Protein AF-A0A537K6Q1-F1 (afdb_monomer_lite)

Structure (mmCIF, N/CA/C/O backbone):
data_AF-A0A537K6Q1-F1
#
_entry.id   AF-A0A537K6Q1-F1
#
loop_
_atom_site.group_PDB
_atom_site.id
_atom_site.type_symbol
_atom_site.label_atom_id
_atom_site.label_alt_id
_atom_site.label_comp_id
_atom_site.label_asym_id
_atom_site.label_entity_id
_atom_site.label_seq_id
_atom_site.pdbx_PDB_ins_code
_atom_site.Cartn_x
_atom_site.Cartn_y
_atom_site.Cartn_z
_atom_site.occupancy
_atom_site.B_iso_or_equiv
_atom_site.auth_seq_id
_atom_site.auth_comp_id
_atom_site.auth_asym_id
_atom_site.auth_atom_id
_atom_site.pdbx_PDB_model_num
ATOM 1 N N . MET A 1 1 ? -48.036 5.437 -33.387 1.00 39.09 1 MET A N 1
ATOM 2 C CA . MET A 1 1 ? -47.095 5.384 -32.250 1.00 39.09 1 MET A CA 1
ATOM 3 C C . MET A 1 1 ? -46.322 4.087 -32.378 1.00 39.09 1 MET A C 1
ATOM 5 O O . MET A 1 1 ? -46.941 3.037 -32.291 1.00 39.09 1 MET A O 1
ATOM 9 N N . ILE A 1 2 ? -45.033 4.144 -32.708 1.00 39.81 2 ILE A N 1
ATOM 10 C CA . ILE A 1 2 ? -44.195 2.944 -32.830 1.00 39.81 2 ILE A CA 1
ATOM 11 C C . ILE A 1 2 ? -43.480 2.783 -31.493 1.00 39.81 2 ILE A C 1
ATOM 13 O O . ILE A 1 2 ? -42.696 3.646 -31.106 1.00 39.81 2 ILE A O 1
ATOM 17 N N . ALA A 1 3 ? -43.814 1.716 -30.773 1.00 46.59 3 ALA A N 1
ATOM 18 C CA . ALA A 1 3 ? -43.095 1.299 -29.582 1.00 46.59 3 ALA A CA 1
ATOM 19 C C . ALA A 1 3 ? -41.719 0.778 -30.016 1.00 46.59 3 ALA A C 1
ATOM 21 O O . ALA A 1 3 ? -41.622 -0.245 -30.690 1.00 46.59 3 ALA A O 1
ATOM 22 N N . THR A 1 4 ? -40.656 1.496 -29.667 1.00 44.03 4 THR A N 1
ATOM 23 C CA . THR A 1 4 ? -39.284 1.007 -29.797 1.00 44.03 4 THR A CA 1
ATOM 24 C C . THR A 1 4 ? -39.052 -0.030 -28.704 1.00 44.03 4 THR A C 1
ATOM 26 O O . THR A 1 4 ? -38.757 0.314 -27.561 1.00 44.03 4 THR A O 1
ATOM 29 N N . SER A 1 5 ? -39.258 -1.304 -29.035 1.00 50.84 5 SER A N 1
ATOM 30 C CA . SER A 1 5 ? -38.824 -2.418 -28.198 1.00 50.84 5 SER A CA 1
ATOM 31 C C . SER A 1 5 ? -37.297 -2.443 -28.159 1.00 50.84 5 SER A C 1
ATOM 33 O O . SER A 1 5 ? -36.653 -2.514 -29.205 1.00 50.84 5 SER A O 1
ATOM 35 N N . ASP A 1 6 ? -36.747 -2.402 -26.952 1.00 55.06 6 ASP A N 1
ATOM 36 C CA . ASP A 1 6 ? -35.322 -2.410 -26.602 1.00 55.06 6 ASP A CA 1
ATOM 37 C C . ASP A 1 6 ? -34.687 -3.801 -26.875 1.00 55.06 6 ASP A C 1
ATOM 39 O O . ASP A 1 6 ? -34.235 -4.511 -25.978 1.00 55.06 6 ASP A O 1
ATOM 43 N N . ALA A 1 7 ? -34.756 -4.264 -28.127 1.00 53.59 7 ALA A N 1
ATOM 44 C CA . ALA A 1 7 ? -34.622 -5.673 -28.517 1.00 53.59 7 ALA A CA 1
ATOM 45 C C . ALA A 1 7 ? -33.184 -6.147 -28.814 1.00 53.59 7 ALA A C 1
ATOM 47 O O . ALA A 1 7 ? -32.997 -7.093 -29.575 1.00 53.59 7 ALA A O 1
ATOM 48 N N . THR A 1 8 ? -32.153 -5.524 -28.236 1.00 58.12 8 THR A N 1
ATOM 49 C CA . THR A 1 8 ? -30.751 -5.934 -28.476 1.00 58.12 8 THR A CA 1
ATOM 50 C C . THR A 1 8 ? -29.921 -6.098 -27.204 1.00 58.12 8 THR A C 1
ATOM 52 O O . THR A 1 8 ? -28.703 -5.926 -27.238 1.00 58.12 8 THR A O 1
ATOM 55 N N . LYS A 1 9 ? -30.533 -6.446 -26.066 1.00 65.31 9 LYS A N 1
ATOM 56 C CA . LYS A 1 9 ? -29.753 -6.974 -24.937 1.00 65.31 9 LYS A CA 1
ATOM 57 C C . LYS A 1 9 ? -29.409 -8.433 -25.223 1.00 65.31 9 LYS A C 1
ATOM 59 O O . LYS A 1 9 ? -30.285 -9.288 -25.186 1.00 65.31 9 LYS A O 1
ATOM 64 N N . TYR A 1 10 ? -28.137 -8.690 -25.531 1.00 78.56 10 TYR A N 1
ATOM 65 C CA . TYR A 1 10 ? -27.569 -10.035 -25.481 1.00 78.56 10 TYR A CA 1
ATOM 66 C C . TYR A 1 10 ? -27.775 -10.584 -24.067 1.00 78.56 10 TYR A C 1
ATOM 68 O O . TYR A 1 10 ? -27.311 -9.978 -23.097 1.00 78.56 10 TYR A O 1
ATOM 76 N N . ASP A 1 11 ? -28.523 -11.678 -23.963 1.00 82.88 11 ASP A N 1
ATOM 77 C CA . ASP A 1 11 ? -28.662 -12.426 -22.723 1.00 82.88 11 ASP A CA 1
ATOM 78 C C . ASP A 1 11 ? -27.510 -13.422 -22.661 1.00 82.88 11 ASP A C 1
ATOM 80 O O . ASP A 1 11 ? -27.421 -14.335 -23.480 1.00 82.88 11 ASP A O 1
ATOM 84 N N . ASP A 1 12 ? -26.571 -13.158 -21.761 1.00 85.62 12 ASP A N 1
ATOM 85 C CA . ASP A 1 12 ? -25.385 -13.977 -21.571 1.00 85.62 12 ASP A CA 1
ATOM 86 C C . ASP A 1 12 ? -25.773 -15.230 -20.767 1.00 85.62 12 ASP A C 1
ATOM 88 O O . ASP A 1 12 ? -26.051 -15.102 -19.568 1.00 8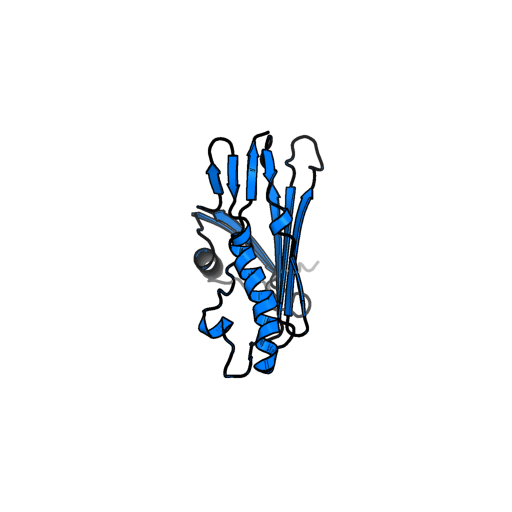5.62 12 ASP A O 1
ATOM 92 N N . PRO A 1 13 ? -25.820 -16.426 -21.392 1.00 89.19 13 PRO A N 1
ATOM 93 C CA . PRO A 1 13 ? -26.298 -17.639 -20.730 1.00 89.19 13 PRO A CA 1
ATOM 94 C C . PRO A 1 13 ? -25.410 -18.046 -19.546 1.00 89.19 13 PRO A C 1
ATOM 96 O O . PRO A 1 13 ? -25.901 -18.675 -18.609 1.00 89.19 13 PRO A O 1
ATOM 99 N N . ASP A 1 14 ? -24.144 -17.618 -19.548 1.00 91.81 14 ASP A N 1
ATOM 100 C CA . ASP A 1 14 ? -23.137 -17.978 -18.549 1.00 91.81 14 ASP A CA 1
ATOM 101 C C . ASP A 1 14 ? -22.844 -16.816 -17.584 1.00 91.81 14 ASP A C 1
ATOM 103 O O . ASP A 1 14 ? -21.882 -16.842 -16.812 1.00 91.81 14 ASP A O 1
ATOM 107 N N . LYS A 1 15 ? -23.689 -15.777 -17.575 1.00 88.50 15 LYS A N 1
ATOM 108 C CA . LYS A 1 15 ? -23.486 -14.552 -16.787 1.00 88.50 15 LYS A CA 1
ATOM 109 C C . LYS A 1 15 ? -23.206 -14.817 -15.308 1.00 88.50 15 LYS A C 1
ATOM 111 O O . LYS A 1 15 ? -22.293 -14.219 -14.736 1.00 88.50 15 LYS A O 1
ATOM 116 N N . GLU A 1 16 ? -23.993 -15.686 -14.678 1.00 89.94 16 GLU A N 1
ATOM 117 C CA . GLU A 1 16 ? -23.826 -16.041 -13.261 1.00 89.94 16 GLU A CA 1
ATOM 118 C C . GLU A 1 16 ? -22.505 -16.784 -13.019 1.00 89.94 16 GLU A C 1
ATOM 120 O O . GLU A 1 16 ? -21.812 -16.529 -12.030 1.00 89.94 16 GLU A O 1
ATOM 125 N N . GLU A 1 17 ? -22.099 -17.647 -13.955 1.00 92.50 17 GLU A N 1
ATOM 126 C CA . GLU A 1 17 ? -20.808 -18.334 -13.901 1.00 92.50 17 GLU A CA 1
ATOM 127 C C . GLU A 1 17 ? -19.651 -17.342 -14.051 1.00 92.50 17 GLU A C 1
ATOM 129 O O . GLU A 1 17 ? -18.701 -17.383 -13.270 1.00 92.50 17 GLU A O 1
ATOM 134 N N . HIS A 1 18 ? -19.747 -16.384 -14.973 1.00 89.56 18 HIS A N 1
ATOM 135 C CA . HIS A 1 18 ? -18.751 -15.327 -15.140 1.00 89.56 18 HIS A CA 1
ATOM 136 C C . HIS A 1 18 ? -18.652 -14.398 -13.925 1.00 89.56 18 HIS A C 1
ATOM 138 O O . HIS A 1 18 ? -17.546 -13.995 -13.550 1.00 89.56 18 HIS A O 1
ATOM 144 N N . ILE A 1 19 ? -19.777 -14.063 -13.284 1.00 88.31 19 ILE A N 1
ATOM 145 C CA . ILE A 1 19 ? -19.795 -13.283 -12.037 1.00 88.31 19 ILE A CA 1
ATOM 146 C C . ILE A 1 19 ? -19.094 -14.062 -10.923 1.00 88.31 19 ILE A C 1
ATOM 148 O O . ILE A 1 19 ? -18.235 -13.505 -10.232 1.00 88.31 19 ILE A O 1
ATOM 152 N N . LYS A 1 20 ? -19.408 -15.352 -10.780 1.00 90.31 20 LYS A N 1
ATOM 153 C CA . LYS A 1 20 ? -18.779 -16.223 -9.786 1.00 90.31 20 LYS A CA 1
ATOM 154 C C . LYS A 1 20 ? -17.280 -16.392 -10.043 1.00 90.31 20 LYS A C 1
ATOM 156 O O . LYS A 1 20 ? -16.486 -16.151 -9.141 1.00 90.31 20 LYS A O 1
ATOM 161 N N . ALA A 1 21 ? -16.882 -16.715 -11.271 1.00 92.00 21 ALA A N 1
ATOM 162 C CA . ALA A 1 21 ? -15.480 -16.884 -11.646 1.00 92.00 21 ALA A CA 1
ATOM 163 C C . ALA A 1 21 ? -14.670 -15.604 -11.398 1.00 92.00 21 ALA A C 1
ATOM 165 O O . ALA A 1 21 ? -13.552 -15.661 -10.890 1.00 92.00 21 ALA A O 1
ATOM 166 N N . ARG A 1 22 ? -15.249 -14.433 -11.697 1.00 90.31 22 ARG A N 1
ATOM 167 C CA . ARG A 1 22 ? -14.628 -13.143 -11.384 1.00 90.31 22 ARG A CA 1
ATOM 168 C C . ARG A 1 22 ? -14.418 -12.986 -9.883 1.00 90.31 22 ARG A C 1
ATOM 170 O O . ARG A 1 22 ? -13.303 -12.680 -9.469 1.00 90.31 22 ARG A O 1
ATOM 177 N N . ARG A 1 23 ? -15.461 -13.218 -9.083 1.00 91.00 23 ARG A N 1
ATOM 178 C CA . ARG A 1 23 ? -15.380 -13.156 -7.618 1.00 91.00 23 ARG A CA 1
ATOM 179 C C . ARG A 1 23 ? -14.264 -14.063 -7.085 1.00 91.00 23 ARG A C 1
ATOM 181 O O . ARG A 1 23 ? -13.448 -13.602 -6.294 1.00 91.00 23 ARG A O 1
ATOM 188 N N . ASP A 1 24 ? -14.190 -15.300 -7.572 1.00 92.31 24 ASP A N 1
ATOM 189 C CA . ASP A 1 24 ? -13.200 -16.289 -7.134 1.00 92.31 24 ASP A CA 1
ATOM 190 C C . ASP A 1 24 ? -11.760 -15.873 -7.496 1.00 92.31 24 ASP A C 1
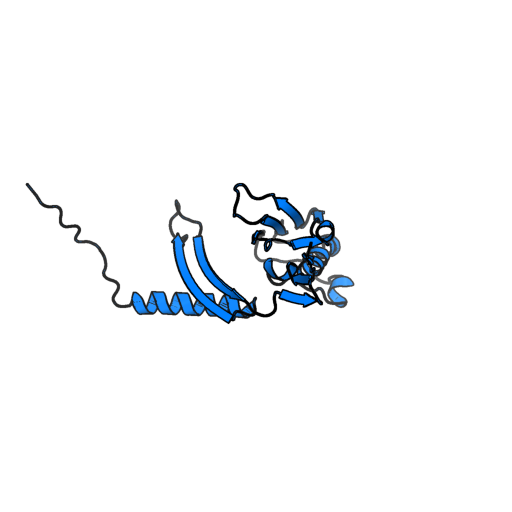ATOM 192 O O . ASP A 1 24 ? -10.843 -16.044 -6.689 1.00 92.31 24 ASP A O 1
ATOM 196 N N . ILE A 1 25 ? -11.545 -15.282 -8.681 1.00 93.81 25 ILE A N 1
ATOM 197 C CA . ILE A 1 25 ? -10.229 -14.776 -9.113 1.00 93.81 25 ILE A CA 1
ATOM 198 C C . ILE A 1 25 ? -9.755 -13.629 -8.213 1.00 93.81 25 ILE A C 1
ATOM 200 O O . ILE A 1 25 ? -8.608 -13.646 -7.762 1.00 93.81 25 ILE A O 1
ATOM 204 N N . PHE A 1 26 ? -10.620 -12.650 -7.933 1.00 92.75 26 PHE A N 1
ATOM 205 C CA . PHE A 1 26 ? -10.262 -11.504 -7.093 1.00 92.75 26 PHE A CA 1
ATOM 206 C C . PHE A 1 26 ? -10.067 -11.905 -5.628 1.00 92.75 26 PHE A C 1
ATOM 208 O O . PHE A 1 26 ? -9.077 -11.510 -5.015 1.00 92.75 26 PHE A O 1
ATOM 215 N N . GLU A 1 27 ? -10.930 -12.770 -5.086 1.00 94.56 27 GLU A N 1
ATOM 216 C CA . GLU A 1 27 ? -10.746 -13.313 -3.738 1.00 94.56 27 GLU A CA 1
ATOM 217 C C . GLU A 1 27 ? -9.418 -14.074 -3.615 1.00 94.56 27 GLU A C 1
ATOM 219 O O . GLU A 1 27 ? -8.708 -13.921 -2.618 1.00 94.56 27 GLU A O 1
ATOM 224 N N . LYS A 1 28 ? -9.058 -14.876 -4.626 1.00 94.81 28 LYS A N 1
ATOM 225 C CA . LYS A 1 28 ? -7.773 -15.580 -4.655 1.00 94.81 28 LYS A CA 1
ATOM 226 C C . LYS A 1 28 ? -6.600 -14.600 -4.692 1.00 94.81 28 LYS A C 1
ATOM 228 O O . LYS A 1 28 ? -5.698 -14.739 -3.873 1.00 94.81 28 LYS A O 1
ATOM 233 N N . SER A 1 29 ? -6.635 -13.611 -5.587 1.00 92.38 29 SER A N 1
ATOM 234 C CA . SER A 1 29 ? -5.587 -12.585 -5.689 1.00 92.38 29 SER A CA 1
ATOM 235 C C . SER A 1 29 ? -5.401 -11.845 -4.364 1.00 92.38 29 SER A C 1
ATOM 237 O O . SER A 1 29 ? -4.278 -11.657 -3.912 1.00 92.38 29 SER A O 1
ATOM 239 N N . LEU A 1 30 ? -6.496 -11.476 -3.697 1.00 91.75 30 LEU A N 1
ATOM 240 C CA . LEU A 1 30 ? -6.438 -10.771 -2.420 1.00 91.75 30 LEU A CA 1
ATOM 241 C C . LEU A 1 30 ? -5.853 -11.645 -1.297 1.00 91.75 30 LEU A C 1
ATOM 243 O O . LEU A 1 30 ? -5.122 -11.142 -0.447 1.00 91.75 30 LEU A O 1
ATOM 247 N N . LYS A 1 31 ? -6.144 -12.953 -1.296 1.00 92.75 31 LYS A N 1
ATOM 248 C CA . LYS A 1 31 ? -5.587 -13.925 -0.335 1.00 92.75 31 LYS A CA 1
ATOM 249 C C . LYS A 1 31 ? -4.094 -14.194 -0.523 1.00 92.75 31 LYS A C 1
ATOM 251 O O . LYS A 1 31 ? -3.458 -14.675 0.413 1.00 92.75 31 LYS A O 1
ATOM 256 N N . GLU A 1 32 ? -3.546 -13.927 -1.706 1.00 91.50 32 GLU A N 1
ATOM 257 C CA . GLU A 1 32 ? -2.102 -14.015 -1.954 1.00 91.50 32 GLU A CA 1
ATOM 258 C C . GLU A 1 32 ? -1.346 -12.849 -1.294 1.00 91.50 32 GLU A C 1
ATOM 260 O O . GLU A 1 32 ? -0.195 -13.026 -0.904 1.00 91.50 32 GLU A O 1
ATOM 265 N N . GLU A 1 33 ? -2.002 -11.701 -1.092 1.00 87.25 33 GLU A N 1
ATOM 266 C CA . GLU A 1 33 ? -1.389 -10.493 -0.516 1.00 87.25 33 GLU A CA 1
ATOM 267 C C . GLU A 1 33 ? -1.757 -10.258 0.960 1.00 87.25 33 GLU A C 1
ATOM 269 O O . GLU A 1 33 ? -0.960 -9.732 1.740 1.00 87.25 33 GLU A O 1
ATOM 274 N N . LEU A 1 34 ? -2.975 -10.622 1.373 1.00 89.62 34 LEU A N 1
ATOM 275 C CA . LEU A 1 34 ? -3.525 -10.312 2.693 1.00 89.62 34 LEU A CA 1
ATOM 276 C C . LEU A 1 34 ? -4.161 -11.543 3.352 1.00 89.62 34 LEU A C 1
ATOM 278 O O . LEU A 1 34 ? -4.716 -12.423 2.701 1.00 89.62 34 LEU A O 1
ATOM 282 N N . ASP A 1 35 ? -4.153 -11.575 4.688 1.00 91.94 35 ASP A N 1
ATOM 283 C CA . ASP A 1 35 ? -4.825 -12.620 5.476 1.00 91.94 35 ASP A CA 1
ATOM 284 C C . ASP A 1 35 ? -6.343 -12.360 5.515 1.00 91.94 35 ASP A C 1
ATOM 286 O O . ASP A 1 35 ? -6.888 -11.854 6.502 1.00 91.94 35 ASP A O 1
ATOM 290 N N . VAL A 1 36 ? -7.021 -12.617 4.394 1.00 93.94 36 VAL A N 1
ATOM 291 C CA . VAL A 1 36 ? -8.465 -12.401 4.227 1.00 93.94 36 VAL A CA 1
ATOM 292 C C . VAL A 1 36 ? -9.247 -13.403 5.076 1.00 93.94 36 VAL A C 1
ATOM 294 O O . VAL A 1 36 ? -9.123 -14.616 4.917 1.00 93.94 36 VAL A O 1
ATOM 297 N N . ASP A 1 37 ? -10.100 -12.891 5.962 1.00 94.88 37 ASP A N 1
ATOM 298 C CA . ASP A 1 37 ? -11.047 -13.702 6.726 1.00 94.88 37 ASP A CA 1
ATOM 299 C C . ASP A 1 37 ? -12.268 -14.061 5.880 1.00 94.88 37 ASP A C 1
ATOM 301 O O . ASP A 1 37 ? -12.597 -15.234 5.707 1.00 94.88 37 ASP A O 1
ATOM 305 N N . LYS A 1 38 ? -12.922 -13.036 5.329 1.00 95.50 38 LYS A N 1
ATOM 306 C CA . LYS A 1 38 ? -14.134 -13.178 4.532 1.00 95.50 38 LYS A CA 1
ATOM 307 C C . LYS A 1 38 ? -14.115 -12.181 3.387 1.00 95.50 38 LYS A C 1
ATOM 309 O O . LYS A 1 38 ? -14.006 -10.978 3.613 1.00 95.50 38 LYS A O 1
ATOM 314 N N . TYR A 1 39 ? -14.294 -12.681 2.174 1.00 95.25 39 TYR A N 1
ATOM 315 C CA . TYR A 1 39 ? -14.596 -11.859 1.013 1.00 95.25 39 TYR A CA 1
ATOM 316 C C . TYR A 1 39 ? -16.115 -11.696 0.921 1.00 95.25 39 TYR A C 1
ATOM 318 O O . TYR A 1 39 ? -16.845 -12.685 0.841 1.00 95.25 39 TYR A O 1
ATOM 326 N N . GLU A 1 40 ? -16.620 -10.470 1.037 1.00 94.81 40 GLU A N 1
ATOM 327 C CA . GLU A 1 40 ? -18.056 -10.200 1.153 1.00 94.81 40 GLU A CA 1
ATOM 328 C C . GLU A 1 40 ? -18.666 -9.817 -0.188 1.00 94.81 40 GLU A C 1
ATOM 330 O O . GLU A 1 40 ? -19.632 -10.452 -0.613 1.00 94.81 40 GLU A O 1
ATOM 335 N N . ASP A 1 41 ? -18.090 -8.828 -0.866 1.00 93.38 41 ASP A N 1
ATOM 336 C CA . ASP A 1 41 ? -18.713 -8.201 -2.028 1.00 93.38 41 ASP A CA 1
ATOM 337 C C . ASP A 1 41 ? -17.692 -7.759 -3.079 1.00 93.38 41 ASP A C 1
ATOM 339 O O . ASP A 1 41 ? -16.553 -7.427 -2.742 1.00 93.38 41 ASP A O 1
ATOM 343 N N . PHE A 1 42 ? -18.142 -7.732 -4.332 1.00 93.81 42 PHE A N 1
ATOM 344 C CA . PHE A 1 42 ? -17.401 -7.250 -5.492 1.00 93.81 42 PHE A CA 1
ATOM 345 C C . PHE A 1 42 ? -18.353 -6.501 -6.430 1.00 93.81 42 PHE A C 1
ATOM 347 O O . PHE A 1 42 ? -19.352 -7.055 -6.891 1.00 93.81 42 PHE A O 1
ATOM 354 N N . GLU A 1 43 ? -17.999 -5.268 -6.781 1.00 92.38 43 GLU A N 1
ATOM 355 C CA . GLU A 1 43 ? -18.748 -4.424 -7.712 1.00 92.38 43 GLU A CA 1
ATOM 356 C C . GLU A 1 43 ? -17.815 -3.950 -8.834 1.00 92.38 43 GLU A C 1
ATOM 358 O O . GLU A 1 43 ? -16.888 -3.174 -8.594 1.00 92.38 43 GLU A O 1
ATOM 363 N N . LEU A 1 44 ? -18.069 -4.375 -10.076 1.00 91.12 44 LEU A N 1
ATOM 364 C CA . LEU A 1 44 ? -17.393 -3.809 -11.245 1.00 91.12 44 LEU A CA 1
ATOM 365 C C . LEU A 1 44 ? -18.056 -2.479 -11.618 1.00 91.12 44 LEU A C 1
ATOM 367 O O . LEU A 1 44 ? -19.231 -2.461 -11.974 1.00 91.12 44 LEU A O 1
ATOM 371 N N . LEU A 1 45 ? -17.296 -1.385 -11.585 1.00 91.31 45 LEU A N 1
ATOM 372 C CA . LEU A 1 45 ? -17.780 -0.051 -11.954 1.00 91.31 45 LEU A CA 1
ATOM 373 C C . LEU A 1 45 ? -17.506 0.260 -13.429 1.00 91.31 45 LEU A C 1
ATOM 375 O O . LEU A 1 45 ? -18.360 0.810 -14.120 1.00 91.31 45 LEU A O 1
ATOM 379 N N . LYS A 1 46 ? -16.296 -0.062 -13.900 1.00 91.75 46 LYS A N 1
ATOM 380 C CA . LYS A 1 46 ? -15.836 0.139 -15.283 1.00 91.75 46 LYS A CA 1
ATOM 381 C C . LYS A 1 46 ? -14.893 -0.985 -15.662 1.00 91.75 46 LYS A C 1
ATOM 383 O O . LYS A 1 46 ? -14.016 -1.313 -14.873 1.00 91.75 46 LYS A O 1
ATOM 388 N N . ASP A 1 47 ? -15.042 -1.545 -16.854 1.00 90.06 47 ASP A N 1
ATOM 389 C CA . ASP A 1 47 ? -14.233 -2.684 -17.302 1.00 90.06 47 ASP A CA 1
ATOM 390 C C . ASP A 1 47 ? -12.898 -2.297 -17.957 1.00 90.06 47 ASP A C 1
ATOM 392 O O . ASP A 1 47 ? -12.046 -3.162 -18.143 1.00 90.06 47 ASP A O 1
ATOM 396 N N . GLY A 1 48 ? -12.687 -1.018 -18.278 1.00 92.62 48 GLY A N 1
ATOM 397 C CA . GLY A 1 48 ? -11.439 -0.556 -18.881 1.00 92.62 48 GLY A CA 1
ATOM 398 C C . GLY A 1 48 ? -11.295 -0.839 -20.379 1.00 92.62 48 GLY A C 1
ATOM 399 O O . GLY A 1 48 ? -10.210 -0.620 -20.912 1.00 92.62 48 GLY A O 1
ATOM 400 N N . ARG A 1 49 ? -12.322 -1.357 -21.071 1.00 90.19 49 ARG A N 1
ATOM 401 C CA . ARG A 1 49 ? -12.169 -1.920 -22.431 1.00 90.19 49 ARG A CA 1
ATOM 402 C C . ARG A 1 49 ? -12.471 -0.949 -23.573 1.00 90.19 49 ARG A C 1
ATOM 404 O O . ARG A 1 49 ? -12.141 -1.258 -24.716 1.00 90.19 49 ARG A O 1
ATOM 411 N N . TYR A 1 50 ? -13.069 0.206 -23.288 1.00 87.00 50 TYR A N 1
ATOM 412 C CA . TYR A 1 50 ? -13.414 1.216 -24.295 1.00 87.00 50 TYR A CA 1
ATOM 413 C C . TYR A 1 50 ? -12.589 2.488 -24.102 1.00 87.00 50 TYR A C 1
ATOM 415 O O . TYR A 1 50 ? -12.212 2.821 -22.983 1.00 87.00 50 TYR A O 1
ATOM 423 N N . GLY A 1 51 ? -12.288 3.202 -25.190 1.00 86.00 51 GLY A N 1
ATOM 424 C CA . GLY A 1 51 ? -11.333 4.319 -25.168 1.00 86.00 51 GLY A CA 1
ATOM 425 C C . GLY A 1 51 ? -11.696 5.451 -24.197 1.00 86.00 51 GLY A C 1
ATOM 426 O O . GLY A 1 51 ? -10.819 6.007 -23.544 1.00 86.00 51 GLY A O 1
ATOM 427 N N . ASP A 1 52 ? -12.982 5.754 -24.047 1.00 84.50 52 ASP A N 1
ATOM 428 C CA . ASP A 1 52 ? -13.525 6.751 -23.114 1.00 84.50 52 ASP A CA 1
ATOM 429 C C . ASP A 1 52 ? -13.644 6.244 -21.661 1.00 84.50 52 ASP A C 1
ATOM 431 O O . ASP A 1 52 ? -13.768 7.034 -20.723 1.00 84.50 52 ASP A O 1
ATOM 435 N N . THR A 1 53 ? -13.560 4.929 -21.449 1.00 83.81 53 THR A N 1
ATOM 436 C CA . THR A 1 53 ? -13.654 4.263 -20.140 1.00 83.81 53 THR A CA 1
ATOM 437 C C . THR A 1 53 ? -12.463 3.347 -19.864 1.00 83.81 53 THR A C 1
ATOM 439 O O . THR A 1 53 ? -12.590 2.386 -19.114 1.00 83.81 53 THR A O 1
ATOM 442 N N . ALA A 1 54 ? -11.284 3.681 -20.401 1.00 87.62 54 ALA A N 1
ATOM 443 C CA . ALA A 1 54 ? -10.086 2.830 -20.444 1.00 87.62 54 ALA A CA 1
ATOM 444 C C . ALA A 1 54 ? -9.441 2.500 -19.078 1.00 87.62 54 ALA A C 1
ATOM 446 O O . ALA A 1 54 ? -8.378 1.888 -19.013 1.00 87.62 54 ALA A O 1
ATOM 447 N N . LEU A 1 55 ? -10.063 2.910 -17.971 1.00 90.75 55 LEU A N 1
ATOM 448 C CA . LEU A 1 55 ? -9.623 2.592 -16.619 1.00 90.75 55 LEU A CA 1
ATOM 449 C C . LEU A 1 55 ? -10.565 1.561 -16.005 1.00 90.75 55 LEU A C 1
ATOM 451 O O . LEU A 1 55 ? -11.741 1.848 -15.771 1.00 90.75 55 LEU A O 1
ATOM 455 N N . LEU A 1 56 ? -10.016 0.387 -15.692 1.00 93.19 56 LEU A N 1
ATOM 456 C CA . LEU A 1 56 ? -10.679 -0.599 -14.849 1.00 93.19 56 LEU A CA 1
ATOM 457 C C . LEU A 1 56 ? -10.916 0.011 -13.461 1.00 93.19 56 LEU A C 1
ATOM 459 O O . LEU A 1 56 ? -9.987 0.496 -12.814 1.00 93.19 56 LEU A O 1
ATOM 463 N N . GLN A 1 57 ? -12.167 -0.002 -13.013 1.00 93.75 57 GLN A N 1
ATOM 464 C CA . GLN A 1 57 ? -12.574 0.486 -11.697 1.00 93.75 57 GLN A CA 1
ATOM 465 C C . GLN A 1 57 ? -13.514 -0.531 -11.065 1.00 93.75 57 GLN A C 1
ATOM 467 O O . GLN A 1 57 ? -14.492 -0.949 -11.685 1.00 93.75 57 GLN A O 1
ATOM 472 N N . TYR A 1 58 ? -13.240 -0.908 -9.825 1.00 93.94 58 TYR A N 1
ATOM 473 C CA . TYR A 1 58 ? -14.069 -1.836 -9.069 1.00 93.94 58 TYR A CA 1
ATOM 474 C C . TYR A 1 58 ? -14.004 -1.515 -7.575 1.00 93.94 58 TYR A C 1
ATOM 476 O O . TYR A 1 58 ? -13.124 -0.778 -7.121 1.00 93.94 58 TYR A O 1
ATOM 484 N N . LYS A 1 59 ? -14.965 -2.041 -6.819 1.00 95.62 59 LYS A N 1
ATOM 485 C CA . LYS A 1 59 ? -14.967 -2.021 -5.356 1.00 95.62 59 LYS A CA 1
ATOM 486 C C . LYS A 1 59 ? -15.004 -3.438 -4.830 1.00 95.62 59 LYS A C 1
ATOM 488 O O . LYS A 1 59 ? -15.649 -4.307 -5.411 1.00 95.62 59 LYS A O 1
ATOM 493 N N . GLU A 1 60 ? -14.378 -3.622 -3.682 1.00 94.94 60 GLU A N 1
ATOM 494 C CA . GLU A 1 6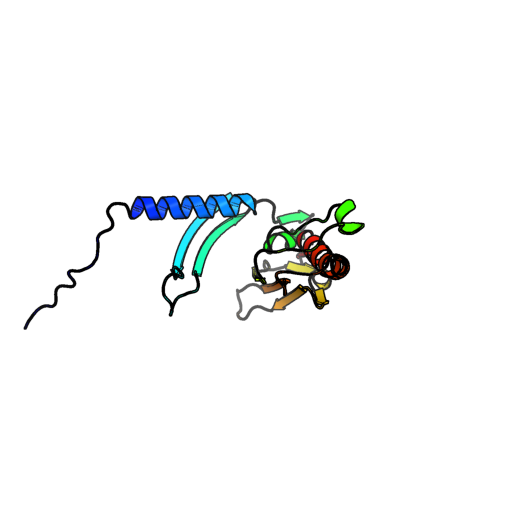0 ? -14.402 -4.874 -2.945 1.00 94.94 60 GLU A CA 1
ATOM 495 C C . GLU A 1 60 ? -14.736 -4.586 -1.488 1.00 94.94 60 GLU A C 1
ATOM 497 O O . GLU A 1 60 ? -14.372 -3.540 -0.938 1.00 94.94 60 GLU A O 1
ATOM 502 N N . LYS A 1 61 ? -15.420 -5.533 -0.854 1.00 96.44 61 LYS A N 1
ATOM 503 C CA . LYS A 1 61 ? -15.685 -5.510 0.580 1.00 96.44 61 LYS A CA 1
ATOM 504 C C . LYS A 1 61 ? -15.235 -6.828 1.176 1.00 96.44 61 LYS A C 1
ATOM 506 O O . LYS A 1 61 ? -15.678 -7.887 0.745 1.00 96.44 61 LYS A O 1
ATOM 511 N N . PHE A 1 62 ? -14.377 -6.763 2.181 1.00 95.56 62 PHE A N 1
ATOM 512 C CA . PHE A 1 62 ? -13.825 -7.940 2.838 1.00 95.56 62 PHE A CA 1
ATOM 513 C C . PHE A 1 62 ? -13.386 -7.618 4.267 1.00 95.56 62 PHE A C 1
ATOM 515 O O . PHE A 1 62 ? -13.249 -6.454 4.652 1.00 95.56 62 PHE A O 1
ATOM 522 N N . THR A 1 63 ? -13.162 -8.662 5.059 1.00 95.62 63 THR A N 1
ATOM 523 C CA . THR A 1 63 ? -12.582 -8.578 6.402 1.00 95.62 63 THR A CA 1
ATOM 524 C C . THR A 1 63 ? -11.204 -9.232 6.422 1.00 95.62 63 THR A C 1
ATOM 526 O O . THR A 1 63 ? -10.952 -10.209 5.719 1.00 95.62 63 THR A O 1
ATOM 529 N N . LEU A 1 64 ? -10.294 -8.681 7.228 1.00 93.38 64 LEU A N 1
ATOM 530 C CA . LEU A 1 64 ? -8.910 -9.143 7.353 1.00 93.38 64 LEU A CA 1
ATOM 531 C C . LEU A 1 64 ? -8.636 -9.668 8.764 1.00 93.38 64 LEU A C 1
ATOM 533 O O . LEU A 1 64 ? -9.137 -9.121 9.751 1.00 93.38 64 LEU A O 1
ATOM 537 N N . LYS A 1 65 ? -7.773 -10.679 8.868 1.00 91.25 65 LYS A N 1
ATOM 538 C CA . LYS A 1 65 ? -7.169 -11.141 10.122 1.00 91.25 65 LYS A CA 1
ATOM 539 C C . LYS A 1 65 ? -5.809 -10.485 10.331 1.00 91.25 65 LYS A C 1
ATOM 541 O O . LYS A 1 65 ? -5.205 -9.935 9.417 1.00 91.25 65 LYS A O 1
ATOM 546 N N . LYS A 1 66 ? -5.315 -10.566 11.570 1.00 87.25 66 LYS A N 1
ATOM 547 C CA . LYS A 1 66 ? -3.917 -10.290 11.962 1.00 87.25 66 LYS A CA 1
ATOM 548 C C . LYS A 1 66 ? -3.354 -8.903 11.612 1.00 87.25 66 LYS A C 1
ATOM 550 O O . LYS A 1 66 ? -2.169 -8.676 11.811 1.00 87.25 66 LYS A O 1
ATOM 555 N N . LEU A 1 67 ? -4.180 -7.959 11.165 1.00 92.50 67 LEU A N 1
ATOM 556 C CA . LEU A 1 67 ? -3.751 -6.581 10.918 1.00 92.50 67 LEU A CA 1
ATOM 557 C C . LEU A 1 67 ? -3.674 -5.760 12.216 1.00 92.50 67 LEU A C 1
ATOM 559 O O . LEU A 1 67 ? -2.930 -4.786 12.307 1.00 92.50 67 LEU A O 1
ATOM 563 N N . MET A 1 68 ? -4.426 -6.171 13.238 1.00 93.44 68 MET A N 1
ATOM 564 C CA . MET A 1 68 ? -4.416 -5.570 14.568 1.00 93.44 68 MET A CA 1
ATOM 565 C C . MET A 1 68 ? -4.098 -6.607 15.640 1.00 93.44 68 MET A C 1
ATOM 567 O O . MET A 1 68 ? -4.579 -7.739 15.596 1.00 93.44 68 MET A O 1
ATOM 571 N N . SER A 1 69 ? -3.338 -6.189 16.647 1.00 94.69 69 SER A N 1
ATOM 572 C CA . SER A 1 69 ? -3.062 -6.971 17.852 1.00 94.69 69 SER A CA 1
ATOM 573 C C . SER A 1 69 ? -3.267 -6.119 19.104 1.00 94.69 69 SER A C 1
ATOM 575 O O . SER A 1 69 ? -3.114 -4.896 19.083 1.00 94.69 69 SER A O 1
ATOM 577 N N . LYS A 1 70 ? -3.670 -6.754 20.207 1.00 95.06 70 LYS A N 1
ATOM 578 C CA . LYS A 1 70 ? -3.923 -6.072 21.481 1.00 95.06 70 LYS A CA 1
ATOM 579 C C . LYS A 1 70 ? -2.626 -5.959 22.284 1.00 95.06 70 LYS A C 1
ATOM 581 O O . LYS A 1 70 ? -1.946 -6.957 22.495 1.00 95.06 70 LYS A O 1
ATOM 586 N N . ALA A 1 71 ? -2.336 -4.764 22.789 1.00 93.56 71 ALA A N 1
ATOM 587 C CA . ALA A 1 71 ? -1.213 -4.475 23.678 1.00 93.56 71 ALA A CA 1
ATOM 588 C C . ALA A 1 71 ? -1.746 -3.793 24.949 1.00 93.56 71 ALA A C 1
ATOM 590 O O . ALA A 1 71 ? -1.849 -2.567 25.041 1.00 93.56 71 ALA A O 1
ATOM 591 N N . GLY A 1 72 ? -2.174 -4.600 25.925 1.00 95.31 72 GLY A N 1
ATOM 592 C CA . GLY A 1 72 ? -2.862 -4.104 27.119 1.00 95.31 72 GLY A CA 1
ATOM 593 C C . GLY A 1 72 ? -4.182 -3.404 26.770 1.00 95.31 72 GLY A C 1
ATOM 594 O O . GLY A 1 72 ? -5.122 -4.045 26.296 1.00 95.31 72 GLY A O 1
ATOM 595 N N . LYS A 1 73 ? -4.264 -2.090 27.021 1.00 95.94 73 LYS A N 1
ATOM 596 C CA . LYS A 1 73 ? -5.420 -1.239 26.660 1.00 95.94 73 LYS A CA 1
ATOM 597 C C . LYS A 1 73 ? -5.323 -0.643 25.245 1.00 95.94 73 LYS A C 1
ATOM 599 O O . LYS A 1 73 ? -6.316 -0.104 24.753 1.00 95.94 73 LYS A O 1
ATOM 604 N N . ASN A 1 74 ? -4.153 -0.746 24.617 1.00 97.25 74 ASN A N 1
ATOM 605 C CA . ASN A 1 74 ? -3.843 -0.191 23.303 1.00 97.25 74 ASN A CA 1
ATOM 606 C C . ASN A 1 74 ? -3.955 -1.268 22.219 1.00 97.25 74 ASN A C 1
ATOM 608 O O . ASN A 1 74 ? -4.021 -2.467 22.516 1.00 97.25 74 ASN A O 1
ATOM 612 N N . TYR A 1 75 ? -3.911 -0.838 20.962 1.00 97.00 75 TYR A N 1
ATOM 613 C CA . TYR A 1 75 ? -3.754 -1.729 19.818 1.00 97.00 75 TYR A CA 1
ATOM 614 C C . TYR A 1 75 ? -2.495 -1.386 19.036 1.00 97.00 75 TYR A C 1
ATOM 616 O O . TYR A 1 75 ? -2.168 -0.215 18.863 1.00 97.00 75 TYR A O 1
ATOM 624 N N . ILE A 1 76 ? -1.822 -2.414 18.536 1.00 97.38 76 ILE A N 1
ATOM 625 C CA . ILE A 1 76 ? -0.780 -2.288 17.522 1.00 97.38 76 ILE A CA 1
ATOM 626 C C . ILE A 1 76 ? -1.434 -2.615 16.184 1.00 97.38 76 ILE A C 1
ATOM 628 O O . ILE A 1 76 ? -2.069 -3.662 16.041 1.00 97.38 76 ILE A O 1
ATOM 632 N N . PHE A 1 77 ? -1.282 -1.717 15.222 1.00 96.75 77 PHE A N 1
ATOM 633 C CA . PHE A 1 77 ? -1.869 -1.821 13.895 1.00 96.75 77 PHE A CA 1
ATOM 634 C C . PHE A 1 77 ? -0.760 -1.880 12.843 1.00 96.75 77 PHE A C 1
ATOM 636 O O . PHE A 1 77 ? 0.048 -0.956 12.737 1.00 96.75 77 PHE A O 1
ATOM 643 N N . GLU A 1 78 ? -0.706 -2.974 12.082 1.00 96.06 78 GLU A N 1
ATOM 644 C CA . GLU A 1 78 ? 0.311 -3.259 11.057 1.00 96.06 78 GLU A CA 1
ATOM 645 C C . GLU A 1 78 ? 0.013 -2.515 9.754 1.00 96.06 78 GLU A C 1
ATOM 647 O O . GLU A 1 78 ? -0.205 -3.101 8.697 1.00 96.06 78 GLU A O 1
ATOM 652 N N . VAL A 1 79 ? -0.039 -1.190 9.856 1.00 95.88 79 VAL A N 1
ATOM 653 C CA . VAL A 1 79 ? -0.520 -0.309 8.794 1.00 95.88 79 VAL A CA 1
ATOM 654 C C . VAL A 1 79 ? 0.314 -0.378 7.513 1.00 95.88 79 VAL A C 1
ATOM 656 O O . VAL A 1 79 ? -0.229 -0.187 6.428 1.00 95.88 79 VAL A O 1
ATOM 659 N N . GLY A 1 80 ? 1.605 -0.713 7.622 1.00 95.56 80 GLY A N 1
ATOM 660 C CA . GLY A 1 80 ? 2.492 -0.896 6.476 1.00 95.56 80 GLY A CA 1
ATOM 661 C C . GLY A 1 80 ? 2.011 -1.972 5.498 1.00 95.56 80 GLY A C 1
ATOM 662 O O . GLY A 1 80 ? 2.211 -1.831 4.295 1.00 95.56 80 GLY A O 1
ATOM 663 N N . LYS A 1 81 ? 1.291 -2.996 5.973 1.00 94.38 81 LYS A N 1
ATOM 664 C CA . LYS A 1 81 ? 0.766 -4.071 5.115 1.00 94.38 81 LYS A CA 1
ATOM 665 C C . LYS A 1 81 ? -0.301 -3.601 4.123 1.00 94.38 81 LYS A C 1
ATOM 667 O O . LYS A 1 81 ? -0.554 -4.281 3.138 1.00 94.38 81 LYS A O 1
ATOM 672 N N . LEU A 1 82 ? -0.919 -2.439 4.351 1.00 93.75 82 LEU A N 1
ATOM 673 C CA . LEU A 1 82 ? -1.999 -1.925 3.501 1.00 93.75 82 LEU A CA 1
ATOM 674 C C . LEU A 1 82 ? -1.531 -1.339 2.163 1.00 93.75 82 LEU A C 1
ATOM 676 O O . LEU A 1 82 ? -2.372 -0.932 1.369 1.00 93.75 82 LEU A O 1
ATOM 680 N N . ILE A 1 83 ? -0.221 -1.279 1.904 1.00 94.38 83 ILE A N 1
ATOM 681 C CA . ILE A 1 83 ? 0.322 -0.848 0.604 1.00 94.38 83 ILE A CA 1
ATOM 682 C C . ILE A 1 83 ? 0.771 -2.026 -0.275 1.00 94.38 83 ILE A C 1
ATOM 684 O O . ILE A 1 83 ? 1.463 -1.814 -1.276 1.00 94.38 83 ILE A O 1
ATOM 688 N N . GLY A 1 84 ? 0.404 -3.249 0.122 1.00 91.62 84 GLY A N 1
ATOM 689 C CA . GLY A 1 84 ? 0.815 -4.494 -0.517 1.00 91.62 84 GLY A CA 1
ATOM 690 C C . GLY A 1 84 ? 2.282 -4.846 -0.267 1.00 91.62 84 GLY A C 1
ATOM 691 O O . GLY A 1 84 ? 3.060 -4.065 0.300 1.00 91.62 84 GLY A O 1
ATOM 692 N N . ASP A 1 85 ? 2.666 -6.031 -0.729 1.00 91.50 85 ASP A N 1
ATOM 693 C CA . ASP A 1 85 ? 4.021 -6.542 -0.571 1.00 91.50 85 ASP A CA 1
ATOM 694 C C . ASP A 1 85 ? 5.060 -5.678 -1.290 1.00 91.50 85 ASP A C 1
ATOM 696 O O . ASP A 1 85 ? 4.866 -5.145 -2.388 1.00 91.50 85 ASP A O 1
ATOM 700 N N . GLN A 1 86 ? 6.215 -5.544 -0.646 1.00 96.12 86 GLN A N 1
ATOM 701 C CA . GLN A 1 86 ? 7.334 -4.762 -1.148 1.00 96.12 86 GLN A CA 1
ATOM 702 C C . GLN A 1 86 ? 8.561 -5.651 -1.316 1.00 96.12 86 GLN A C 1
ATOM 704 O O . GLN A 1 86 ? 8.765 -6.615 -0.581 1.00 96.12 86 GLN A O 1
ATOM 709 N N . ILE A 1 87 ? 9.391 -5.308 -2.300 1.00 95.19 87 ILE A N 1
ATOM 710 C CA . ILE A 1 87 ? 10.583 -6.084 -2.640 1.00 95.19 87 ILE A CA 1
ATOM 711 C C . ILE A 1 87 ? 11.580 -5.971 -1.489 1.00 95.19 87 ILE A C 1
ATOM 713 O O . ILE A 1 87 ? 12.121 -4.894 -1.247 1.00 95.19 87 ILE A O 1
ATOM 717 N N . LYS A 1 88 ? 11.844 -7.090 -0.815 1.00 97.06 88 LYS A N 1
ATOM 718 C CA . LYS A 1 88 ? 12.964 -7.223 0.112 1.00 97.06 88 LYS A CA 1
ATOM 719 C C . LYS A 1 88 ? 14.217 -7.562 -0.681 1.00 97.06 88 LYS A C 1
ATOM 721 O O . LYS A 1 88 ? 14.294 -8.656 -1.236 1.00 97.06 88 LYS A O 1
ATOM 726 N N . LEU A 1 89 ? 15.189 -6.658 -0.707 1.00 96.88 89 LEU A N 1
ATOM 727 C CA . LEU A 1 89 ? 16.450 -6.925 -1.388 1.00 96.88 89 LEU A CA 1
ATOM 728 C C . LEU A 1 89 ? 17.295 -7.922 -0.586 1.00 96.88 89 LEU A C 1
ATOM 730 O O . LEU A 1 89 ? 17.437 -7.822 0.636 1.00 96.88 89 LEU A O 1
ATOM 734 N N . GLY A 1 90 ? 17.853 -8.909 -1.281 1.00 96.38 90 GLY A N 1
ATOM 735 C CA . GLY A 1 90 ? 18.831 -9.834 -0.723 1.00 96.38 90 GLY A CA 1
ATOM 736 C C . GLY A 1 90 ? 20.213 -9.194 -0.564 1.00 96.38 90 GLY A C 1
ATOM 737 O O . GLY A 1 90 ? 20.518 -8.155 -1.146 1.00 96.38 90 GLY A O 1
ATOM 738 N N . GLN A 1 91 ? 21.104 -9.857 0.180 1.00 95.81 91 GLN A N 1
ATOM 739 C CA . GLN A 1 91 ? 22.462 -9.350 0.415 1.00 95.81 91 GLN A CA 1
ATOM 740 C C . GLN A 1 91 ? 23.262 -9.152 -0.884 1.00 95.81 91 GLN A C 1
ATOM 742 O O . GLN A 1 91 ? 24.037 -8.205 -0.992 1.00 95.81 91 GLN A O 1
ATOM 747 N N . SER A 1 92 ? 23.074 -10.032 -1.873 1.00 94.19 92 SER A N 1
ATOM 748 C CA . SER A 1 92 ? 23.717 -9.919 -3.187 1.00 94.19 92 SER A CA 1
ATOM 749 C C . SER A 1 92 ? 23.217 -8.706 -3.968 1.00 94.19 92 SER A C 1
ATOM 751 O O . SER A 1 92 ? 24.015 -8.006 -4.577 1.00 94.19 92 SER A O 1
ATOM 753 N N . GLU A 1 93 ? 21.917 -8.421 -3.915 1.00 94.94 93 GLU A N 1
ATOM 754 C CA . GLU A 1 93 ? 21.329 -7.246 -4.555 1.00 94.94 93 GLU A CA 1
ATOM 755 C C . GLU A 1 93 ? 21.810 -5.960 -3.882 1.00 94.94 93 GLU A C 1
ATOM 757 O O . GLU A 1 93 ? 22.173 -5.012 -4.570 1.00 94.94 93 GLU A O 1
ATOM 762 N N . LEU A 1 94 ? 21.898 -5.936 -2.551 1.00 96.19 94 LEU A N 1
ATOM 763 C CA . LEU A 1 94 ? 22.442 -4.795 -1.810 1.00 96.19 94 LEU A CA 1
ATOM 764 C C . LEU A 1 94 ? 23.930 -4.552 -2.107 1.00 96.19 94 LEU A C 1
ATOM 766 O O . LEU A 1 94 ? 24.368 -3.405 -2.117 1.00 96.19 94 LEU A O 1
ATOM 770 N N . ALA A 1 95 ? 24.701 -5.608 -2.382 1.00 94.31 95 ALA A N 1
ATOM 771 C CA . ALA A 1 95 ? 26.105 -5.492 -2.779 1.00 94.31 95 ALA A CA 1
ATOM 772 C C . ALA A 1 95 ? 26.291 -4.933 -4.204 1.00 94.31 95 ALA A C 1
ATOM 774 O O . ALA A 1 95 ? 27.371 -4.439 -4.530 1.00 94.31 95 ALA A O 1
ATOM 775 N N . GLY A 1 96 ? 25.255 -4.995 -5.047 1.00 92.56 96 GLY A N 1
ATOM 776 C CA . GLY A 1 96 ? 25.253 -4.455 -6.405 1.00 92.56 96 GLY A CA 1
ATOM 777 C C . GLY A 1 96 ? 24.855 -5.474 -7.473 1.00 92.56 96 GLY A C 1
ATOM 778 O O . GLY A 1 96 ? 24.858 -6.686 -7.263 1.00 92.56 96 GLY A O 1
ATOM 779 N N . ARG A 1 97 ? 24.522 -4.978 -8.670 1.00 92.19 97 ARG A N 1
ATOM 780 C CA . ARG A 1 97 ? 24.134 -5.812 -9.818 1.00 92.19 97 ARG A CA 1
ATOM 781 C C . ARG A 1 97 ? 25.290 -6.010 -10.792 1.00 92.19 97 ARG A C 1
ATOM 783 O O . ARG A 1 97 ? 26.059 -5.094 -11.055 1.00 92.19 97 ARG A O 1
ATOM 790 N N . GLN A 1 98 ? 25.359 -7.206 -11.378 1.00 94.25 98 GLN A N 1
ATOM 791 C CA . GLN A 1 98 ? 26.313 -7.533 -12.448 1.00 94.25 98 GLN A CA 1
ATOM 792 C C . GLN A 1 98 ? 25.752 -7.273 -13.853 1.00 94.25 98 GLN A C 1
ATOM 794 O O . GLN A 1 98 ? 26.514 -7.178 -14.81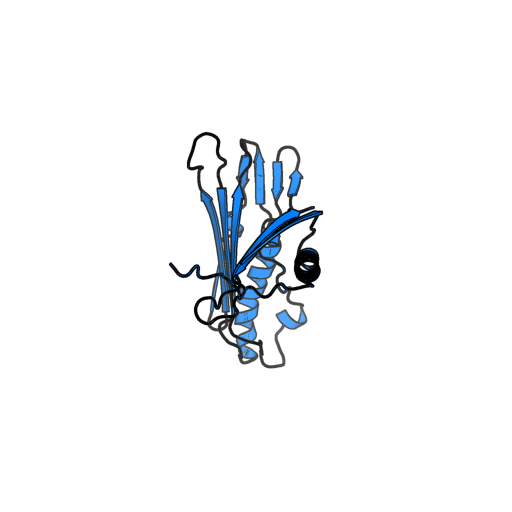2 1.00 94.25 98 GLN A O 1
ATOM 799 N N . VAL A 1 99 ? 24.429 -7.140 -13.964 1.00 96.06 99 VAL A N 1
ATOM 800 C CA . VAL A 1 99 ? 23.695 -6.944 -15.218 1.00 96.06 99 VAL A CA 1
ATOM 801 C C . VAL A 1 99 ? 22.819 -5.703 -15.145 1.00 96.06 99 VAL A C 1
ATOM 803 O O . VAL A 1 99 ? 22.417 -5.277 -14.056 1.00 96.06 99 VAL A O 1
ATOM 806 N N . GLU A 1 100 ? 22.497 -5.169 -16.320 1.00 97.88 100 GLU A N 1
ATOM 807 C CA . GLU A 1 100 ? 21.618 -4.013 -16.489 1.00 97.88 100 GLU A CA 1
ATOM 808 C C . GLU A 1 100 ? 20.225 -4.237 -15.872 1.00 97.88 100 GLU A C 1
ATOM 810 O O . GLU A 1 100 ? 19.814 -5.357 -15.530 1.00 97.88 100 GLU A O 1
ATOM 815 N N . ILE A 1 101 ? 19.486 -3.145 -15.707 1.00 97.38 101 ILE A N 1
ATOM 816 C CA . ILE A 1 101 ? 18.180 -3.145 -15.058 1.00 97.38 101 ILE A CA 1
ATOM 817 C C . ILE A 1 101 ? 17.113 -3.057 -16.141 1.00 97.38 101 ILE A C 1
ATOM 819 O O . ILE A 1 101 ? 17.055 -2.087 -16.889 1.00 97.38 101 ILE A O 1
ATOM 823 N N . TRP A 1 102 ? 16.255 -4.073 -16.189 1.00 96.44 102 TRP A N 1
ATOM 824 C CA . TRP A 1 102 ? 15.096 -4.134 -17.071 1.00 96.44 102 TRP A CA 1
ATOM 825 C C . TRP A 1 102 ? 13.836 -4.336 -16.238 1.00 96.44 102 TRP A C 1
ATOM 827 O O . TRP A 1 102 ? 13.759 -5.278 -15.444 1.00 96.44 102 TRP A O 1
ATOM 837 N N . ILE A 1 103 ? 12.845 -3.470 -16.433 1.00 94.25 103 ILE A N 1
ATOM 838 C CA . ILE A 1 103 ? 11.489 -3.645 -15.907 1.00 94.25 103 ILE A CA 1
ATOM 839 C C . ILE A 1 103 ? 10.474 -3.515 -17.054 1.00 94.25 103 ILE A C 1
ATOM 841 O O . ILE A 1 103 ? 10.751 -2.813 -18.026 1.00 94.25 103 ILE A O 1
ATOM 845 N N . PRO A 1 104 ? 9.292 -4.153 -16.974 1.00 94.12 104 PRO A N 1
ATOM 846 C CA . PRO A 1 104 ? 8.385 -4.240 -18.122 1.00 94.12 104 PRO A CA 1
ATOM 847 C C . PRO A 1 104 ? 7.916 -2.885 -18.671 1.00 94.12 104 PRO A C 1
ATOM 849 O O . PRO A 1 104 ? 7.719 -2.741 -19.873 1.00 94.12 104 PRO A O 1
ATOM 852 N N . HIS A 1 105 ? 7.715 -1.900 -17.797 1.00 94.94 105 HIS A N 1
ATOM 853 C CA . HIS A 1 105 ? 7.279 -0.553 -18.153 1.00 94.94 105 HIS A CA 1
ATOM 854 C C . HIS A 1 105 ? 7.525 0.407 -16.984 1.00 94.94 105 HIS A C 1
ATOM 856 O O . HIS A 1 105 ? 7.599 -0.010 -15.823 1.00 94.94 105 HIS A O 1
ATOM 862 N N . ALA A 1 106 ? 7.610 1.702 -17.294 1.00 96.94 106 ALA A N 1
ATOM 863 C CA . ALA A 1 106 ? 7.487 2.738 -16.278 1.00 96.94 106 ALA A CA 1
ATOM 864 C C . ALA A 1 106 ? 6.086 2.655 -15.659 1.00 96.94 106 ALA A C 1
ATOM 866 O O . ALA A 1 106 ? 5.089 2.540 -16.375 1.00 96.94 106 ALA A O 1
ATOM 867 N N . ARG A 1 107 ? 6.004 2.673 -14.330 1.00 96.38 107 ARG A N 1
ATOM 868 C CA . ARG A 1 107 ? 4.740 2.479 -13.612 1.00 96.38 107 ARG A CA 1
ATOM 869 C C . ARG A 1 107 ? 4.687 3.286 -12.335 1.00 96.38 107 ARG A C 1
ATOM 871 O O . ARG A 1 107 ? 5.698 3.477 -11.663 1.00 96.38 107 ARG A O 1
ATOM 878 N N . THR A 1 108 ? 3.474 3.683 -11.984 1.00 97.50 108 THR A N 1
ATOM 879 C CA . THR A 1 108 ? 3.142 4.290 -10.699 1.00 97.50 108 THR A CA 1
ATOM 880 C C . THR A 1 108 ? 2.169 3.377 -9.976 1.00 97.50 108 THR A C 1
ATOM 882 O O . THR A 1 108 ? 1.170 2.962 -10.555 1.00 97.50 108 THR A O 1
ATOM 885 N N . ILE A 1 109 ? 2.468 3.078 -8.718 1.00 96.69 109 ILE A N 1
ATOM 886 C CA . ILE A 1 109 ? 1.576 2.368 -7.805 1.00 96.69 109 ILE A CA 1
ATOM 887 C C . ILE A 1 109 ? 1.261 3.345 -6.683 1.00 96.69 109 ILE A C 1
ATOM 889 O O . ILE A 1 109 ? 2.176 3.826 -6.010 1.00 96.69 109 ILE A O 1
ATOM 893 N N . GLU A 1 110 ? -0.016 3.666 -6.512 1.00 97.75 110 GLU A N 1
ATOM 894 C CA . GLU A 1 110 ? -0.479 4.630 -5.523 1.00 97.75 110 GLU A CA 1
ATOM 895 C C . GLU A 1 110 ? -1.550 3.995 -4.640 1.00 97.75 110 GLU A C 1
ATOM 897 O O . GLU A 1 110 ? -2.572 3.522 -5.130 1.00 97.75 110 GLU A O 1
ATOM 902 N N . ASN A 1 111 ? -1.300 4.001 -3.334 1.00 97.75 111 ASN A N 1
ATOM 903 C CA . ASN A 1 111 ? -2.207 3.497 -2.317 1.00 97.75 111 ASN A CA 1
ATOM 904 C C . ASN A 1 111 ? -2.691 4.673 -1.475 1.00 97.75 111 ASN A C 1
ATOM 906 O O . ASN A 1 111 ? -1.881 5.379 -0.872 1.00 97.75 111 ASN A O 1
ATOM 910 N N . ASN A 1 112 ? -4.007 4.860 -1.411 1.00 97.94 112 ASN A N 1
ATOM 911 C CA . ASN A 1 112 ? -4.647 5.868 -0.573 1.00 97.94 112 ASN A CA 1
ATOM 912 C C . ASN A 1 112 ? -5.560 5.157 0.429 1.00 97.94 112 ASN A C 1
ATOM 914 O O . ASN A 1 112 ? -6.586 4.588 0.063 1.00 97.94 112 ASN A O 1
ATOM 918 N N . VAL A 1 113 ? -5.162 5.175 1.697 1.00 96.56 113 VAL A N 1
ATOM 919 C CA . VAL A 1 113 ? -5.795 4.418 2.778 1.00 96.56 113 VAL A CA 1
ATOM 920 C C . VAL A 1 113 ? -6.457 5.384 3.753 1.00 96.56 113 VAL A C 1
ATOM 922 O O . VAL A 1 113 ? -5.842 6.345 4.220 1.00 96.56 113 VAL A O 1
ATOM 925 N N . SER A 1 114 ? -7.714 5.105 4.095 1.00 96.44 114 SER A N 1
ATOM 926 C CA . SER A 1 114 ? -8.459 5.827 5.126 1.00 96.44 114 SER A CA 1
ATOM 927 C C . SER A 1 114 ? -8.879 4.867 6.229 1.00 96.44 114 SER A C 1
ATOM 929 O O . SER A 1 114 ? -9.586 3.891 5.981 1.00 96.44 114 SER A O 1
ATOM 931 N N . VAL A 1 115 ? -8.450 5.150 7.457 1.00 94.69 115 VAL A N 1
ATOM 932 C CA . VAL A 1 115 ? -8.756 4.335 8.635 1.00 94.69 115 VAL A CA 1
ATOM 933 C C . VAL A 1 115 ? -9.565 5.167 9.615 1.00 94.69 115 VAL A C 1
ATOM 935 O O . VAL A 1 115 ? -9.128 6.232 10.048 1.00 94.69 115 VAL A O 1
ATOM 938 N N . ARG A 1 116 ? -10.743 4.671 9.996 1.00 94.69 116 ARG A N 1
ATOM 939 C CA . ARG A 1 116 ? -11.534 5.262 11.081 1.00 94.69 116 ARG A CA 1
ATOM 940 C C . ARG A 1 116 ? -10.896 4.896 12.419 1.00 94.69 116 ARG A C 1
ATOM 942 O O . ARG A 1 116 ? -10.784 3.715 12.744 1.00 94.69 116 ARG A O 1
ATOM 949 N N . ILE A 1 117 ? -10.487 5.898 13.188 1.00 94.94 117 ILE A N 1
ATOM 950 C CA . ILE A 1 117 ? -9.870 5.717 14.503 1.00 94.94 117 ILE A CA 1
ATOM 951 C C . ILE A 1 117 ? -10.986 5.485 15.529 1.00 94.94 117 ILE A C 1
ATOM 953 O O . ILE A 1 117 ? -11.862 6.339 15.652 1.00 94.94 117 ILE A O 1
ATOM 957 N N . PRO A 1 118 ? -10.983 4.377 16.290 1.00 92.44 118 PRO A N 1
ATOM 958 C CA . PRO A 1 118 ? -12.018 4.129 17.287 1.00 92.44 118 PRO A CA 1
ATOM 959 C C . PRO A 1 118 ? -12.138 5.273 18.303 1.00 92.44 118 PRO A C 1
ATOM 961 O O . PRO A 1 118 ? -11.135 5.829 18.758 1.00 92.44 118 PRO A O 1
ATOM 964 N N . GLN A 1 119 ? -13.367 5.599 18.709 1.00 91.62 119 GLN A N 1
ATOM 965 C CA . GLN A 1 119 ? -13.599 6.617 19.735 1.00 91.62 119 GLN A CA 1
ATOM 966 C C . GLN A 1 119 ? -12.818 6.315 21.023 1.00 91.62 119 GLN A C 1
ATOM 968 O O . GLN A 1 119 ? -12.728 5.172 21.472 1.00 91.62 119 GLN A O 1
ATOM 973 N N . GLY A 1 120 ? -12.256 7.364 21.629 1.00 93.38 120 GLY A N 1
ATOM 974 C CA . GLY A 1 120 ? -11.428 7.235 22.831 1.00 93.38 120 GLY A CA 1
ATOM 975 C C . GLY A 1 120 ? -9.991 6.776 22.567 1.00 93.38 120 GLY A C 1
ATOM 976 O O . GLY A 1 120 ? -9.286 6.484 23.527 1.00 93.38 120 GLY A O 1
ATOM 977 N N . TYR A 1 121 ? -9.542 6.732 21.308 1.00 96.00 121 TYR A N 1
ATOM 978 C CA . TYR A 1 121 ? -8.154 6.437 20.950 1.00 96.00 121 TYR A CA 1
ATOM 979 C C . TYR A 1 121 ? -7.450 7.635 20.295 1.00 96.00 121 TYR A C 1
ATOM 981 O O . TYR A 1 121 ? -8.086 8.523 19.723 1.00 96.00 121 TYR A O 1
ATOM 989 N N . THR A 1 122 ? -6.124 7.666 20.404 1.00 95.62 122 THR A N 1
ATOM 990 C CA . THR A 1 122 ? -5.201 8.507 19.627 1.00 95.62 122 THR A CA 1
ATOM 991 C C . THR A 1 122 ? -4.234 7.625 18.845 1.00 95.62 122 THR A C 1
ATOM 993 O O . THR A 1 122 ? -4.126 6.427 19.106 1.00 95.62 122 THR A O 1
ATOM 996 N N . VAL A 1 123 ? -3.535 8.210 17.871 1.00 96.50 123 VAL A N 1
ATOM 997 C CA . VAL A 1 123 ? -2.557 7.500 17.039 1.00 96.50 123 VAL A CA 1
ATOM 998 C C . VAL A 1 123 ? -1.147 7.978 17.376 1.00 96.50 123 VAL A C 1
ATOM 1000 O O . VAL A 1 123 ? -0.889 9.179 17.360 1.00 96.50 123 VAL A O 1
ATOM 1003 N N . GLU A 1 124 ? -0.239 7.045 17.647 1.00 96.06 124 GLU A N 1
ATOM 1004 C CA . GLU A 1 124 ? 1.194 7.293 17.848 1.00 96.06 124 GLU A CA 1
ATOM 1005 C C . GLU A 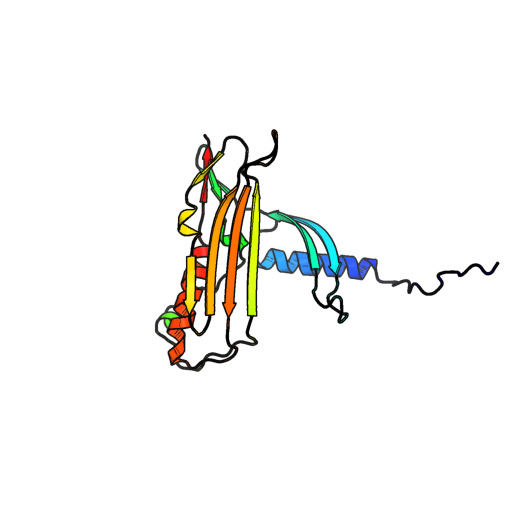1 124 ? 2.017 6.558 16.773 1.00 96.06 124 GLU A C 1
ATOM 1007 O O . GLU A 1 124 ? 1.593 5.519 16.260 1.00 96.06 124 GLU A O 1
ATOM 1012 N N . GLY A 1 125 ? 3.203 7.083 16.440 1.00 94.25 125 GLY A N 1
ATOM 1013 C CA . GLY A 1 125 ? 4.115 6.469 15.462 1.00 94.25 125 GLY A CA 1
ATOM 1014 C C . GLY A 1 125 ? 3.927 6.923 14.009 1.00 94.25 125 GLY A C 1
ATOM 1015 O O . GLY A 1 125 ? 4.384 6.251 13.092 1.00 94.25 125 GLY A O 1
ATOM 1016 N N . LEU A 1 126 ? 3.242 8.047 13.771 1.00 94.75 126 LEU A N 1
ATOM 1017 C CA . LEU A 1 126 ? 2.966 8.536 12.413 1.00 94.75 126 LEU A CA 1
ATOM 1018 C C . LEU A 1 126 ? 4.193 9.099 11.697 1.00 94.75 126 LEU A C 1
ATOM 1020 O O . LEU A 1 126 ? 4.222 9.108 10.470 1.00 94.75 126 LEU A O 1
ATOM 1024 N N . GLN A 1 127 ? 5.190 9.584 12.437 1.00 94.19 127 GLN A N 1
ATOM 1025 C CA . GLN A 1 127 ? 6.366 10.234 11.861 1.00 94.19 127 GLN A CA 1
ATOM 1026 C C . GLN A 1 127 ? 7.109 9.316 10.882 1.00 94.19 127 GLN A C 1
ATOM 1028 O O . GLN A 1 127 ? 7.487 9.769 9.806 1.00 94.19 127 GLN A O 1
ATOM 1033 N N . ASP A 1 128 ? 7.200 8.021 11.196 1.00 93.81 128 ASP A N 1
ATOM 1034 C CA . ASP A 1 128 ? 7.935 7.040 10.392 1.00 93.81 128 ASP A CA 1
ATOM 1035 C C . ASP A 1 128 ? 7.231 6.704 9.066 1.00 93.81 128 ASP A C 1
ATOM 1037 O O . ASP A 1 128 ? 7.854 6.157 8.158 1.00 93.81 128 ASP A O 1
ATOM 1041 N N . LEU A 1 129 ? 5.947 7.059 8.929 1.00 96.94 129 LEU A N 1
ATOM 1042 C CA . LEU A 1 129 ? 5.170 6.888 7.698 1.00 96.94 129 LEU A CA 1
ATOM 1043 C C . LEU A 1 129 ? 5.406 8.013 6.680 1.00 96.94 129 LEU A C 1
ATOM 1045 O O . LEU A 1 129 ? 4.922 7.914 5.553 1.00 96.94 129 LEU A O 1
ATOM 1049 N N . ASN A 1 130 ? 6.109 9.088 7.045 1.00 97.69 130 ASN A N 1
ATOM 1050 C CA . ASN A 1 130 ? 6.399 10.189 6.130 1.00 97.69 130 ASN A CA 1
ATOM 1051 C C . ASN A 1 130 ? 7.774 9.973 5.494 1.00 97.69 130 ASN A C 1
ATOM 1053 O O . ASN A 1 130 ? 8.799 10.045 6.169 1.00 97.69 130 ASN A O 1
ATOM 1057 N N . MET A 1 131 ? 7.794 9.705 4.191 1.00 97.94 131 MET A N 1
ATOM 1058 C CA . MET A 1 131 ? 9.016 9.464 3.425 1.00 97.94 131 MET A CA 1
ATOM 1059 C C . MET A 1 131 ? 8.978 10.269 2.130 1.00 97.94 131 MET A C 1
ATOM 1061 O O . MET A 1 131 ? 7.922 10.443 1.526 1.00 97.94 131 MET A O 1
ATOM 1065 N N . ASN A 1 132 ? 10.134 10.761 1.692 1.00 98.38 132 ASN A N 1
ATOM 1066 C CA . ASN A 1 132 ? 10.265 11.462 0.421 1.00 98.38 132 ASN A CA 1
ATOM 1067 C C . ASN A 1 132 ? 11.603 11.101 -0.224 1.00 98.38 132 ASN A C 1
ATOM 1069 O O . ASN A 1 132 ? 12.619 11.749 0.026 1.00 98.38 132 ASN A O 1
ATOM 1073 N N . ILE A 1 133 ? 11.599 10.021 -1.001 1.00 98.62 133 ILE A N 1
ATOM 1074 C CA . ILE A 1 133 ? 12.730 9.606 -1.820 1.00 98.62 133 ILE A CA 1
ATOM 1075 C C . ILE A 1 133 ? 12.342 9.833 -3.271 1.00 98.62 133 ILE A C 1
ATOM 1077 O O . ILE A 1 133 ? 11.375 9.242 -3.755 1.00 98.62 133 ILE A O 1
ATOM 1081 N N . ASP A 1 134 ? 13.130 10.644 -3.966 1.00 98.62 134 ASP A N 1
ATOM 1082 C CA . ASP A 1 134 ? 12.978 10.883 -5.392 1.00 98.62 134 ASP A CA 1
ATOM 1083 C C . ASP A 1 134 ? 14.349 10.984 -6.063 1.00 98.62 134 ASP A C 1
ATOM 1085 O O . ASP A 1 134 ? 15.205 11.757 -5.634 1.00 98.62 134 ASP A O 1
ATOM 1089 N N . ASN A 1 135 ? 14.572 10.179 -7.099 1.00 98.62 135 ASN A N 1
ATOM 1090 C CA . ASN A 1 135 ? 15.802 10.189 -7.887 1.00 98.62 135 ASN A CA 1
ATOM 1091 C C . ASN A 1 135 ? 15.505 9.921 -9.370 1.00 98.62 135 ASN A C 1
ATOM 1093 O O . ASN A 1 135 ? 14.350 9.832 -9.791 1.00 98.62 135 ASN A O 1
ATOM 1097 N N . GLU A 1 136 ? 16.545 9.821 -10.194 1.00 98.06 136 GLU A N 1
ATOM 1098 C CA . GLU A 1 136 ? 16.397 9.679 -11.647 1.00 98.06 136 GLU A CA 1
ATOM 1099 C C . GLU A 1 136 ? 15.709 8.376 -12.083 1.00 98.06 136 GLU A C 1
ATOM 1101 O O . GLU A 1 136 ? 15.058 8.351 -13.129 1.00 98.06 136 GLU A O 1
ATOM 1106 N N . SER A 1 137 ? 15.834 7.300 -11.302 1.00 98.25 137 SER A N 1
ATOM 1107 C CA . SER A 1 137 ? 15.300 5.975 -11.648 1.00 98.25 137 SER A CA 1
ATOM 1108 C C . SER A 1 137 ? 13.912 5.719 -11.058 1.00 98.25 137 SER A C 1
ATOM 1110 O O . SER A 1 137 ? 13.098 5.008 -11.656 1.00 98.25 137 SER A O 1
ATOM 1112 N N . GLY A 1 138 ? 13.604 6.306 -9.901 1.00 98.44 138 GLY A N 1
ATOM 1113 C CA . GLY A 1 138 ? 12.337 6.071 -9.225 1.00 98.44 138 GLY A CA 1
ATOM 1114 C C . GLY A 1 138 ? 12.107 6.921 -7.985 1.00 98.44 138 GLY A C 1
ATOM 1115 O O . GLY A 1 138 ? 12.898 7.800 -7.640 1.00 98.44 138 GLY A O 1
ATOM 1116 N N . SER A 1 139 ? 10.984 6.642 -7.332 1.00 98.75 139 SER A N 1
ATOM 1117 C CA . SER A 1 139 ? 10.526 7.378 -6.156 1.00 98.75 139 SER A CA 1
ATOM 1118 C C . SER A 1 139 ? 9.782 6.466 -5.187 1.00 98.75 139 SER A C 1
ATOM 1120 O O . SER A 1 139 ? 9.050 5.562 -5.606 1.00 98.75 139 SER A O 1
ATOM 1122 N N . PHE A 1 140 ? 9.899 6.766 -3.897 1.00 98.75 140 PHE A N 1
ATOM 1123 C CA . PHE A 1 140 ? 8.976 6.306 -2.865 1.00 98.75 140 PHE A CA 1
ATOM 1124 C C . PHE A 1 140 ? 8.606 7.494 -1.980 1.00 98.75 140 PHE A C 1
ATOM 1126 O O . PHE A 1 140 ? 9.444 8.042 -1.261 1.00 98.75 140 PHE A O 1
ATOM 1133 N N . ILE A 1 141 ? 7.349 7.915 -2.079 1.00 98.75 141 ILE A N 1
ATOM 1134 C CA . ILE A 1 141 ? 6.822 9.097 -1.400 1.00 98.75 141 ILE A CA 1
ATOM 1135 C C . ILE A 1 141 ? 5.622 8.654 -0.580 1.00 98.75 141 ILE A C 1
ATOM 1137 O O . ILE A 1 141 ? 4.701 8.035 -1.114 1.00 98.75 141 ILE A O 1
ATOM 1141 N N . SER A 1 142 ? 5.611 8.973 0.706 1.00 98.56 142 SER A N 1
ATOM 1142 C CA . SER A 1 142 ? 4.507 8.630 1.591 1.00 98.56 142 SER A CA 1
ATOM 1143 C C . SER A 1 142 ? 4.211 9.740 2.586 1.00 98.56 142 SER A C 1
ATOM 1145 O O . SER A 1 142 ? 5.091 10.505 2.984 1.00 98.56 142 SER A O 1
ATOM 1147 N N . SER A 1 143 ? 2.949 9.828 2.993 1.00 98.12 143 SER A N 1
ATOM 1148 C CA . SER A 1 143 ? 2.501 10.756 4.025 1.00 98.12 143 SER A CA 1
ATOM 1149 C C . SER A 1 143 ? 1.411 10.134 4.883 1.00 98.12 143 SER A C 1
ATOM 1151 O O . SER A 1 143 ? 0.624 9.314 4.404 1.00 98.12 143 SER A O 1
ATOM 1153 N N . ALA A 1 144 ? 1.349 10.545 6.147 1.00 97.75 144 ALA A N 1
ATOM 1154 C CA . ALA A 1 144 ? 0.290 10.143 7.060 1.00 97.75 144 ALA A CA 1
ATOM 1155 C C . ALA A 1 144 ? -0.148 11.309 7.946 1.00 97.75 144 ALA A C 1
ATOM 1157 O O . ALA A 1 144 ? 0.683 12.030 8.502 1.00 97.75 144 ALA A O 1
ATOM 1158 N N . LYS A 1 145 ? -1.461 11.480 8.109 1.00 96.88 145 LYS A N 1
ATOM 1159 C CA . LYS A 1 145 ? -2.033 12.514 8.981 1.00 96.88 145 LYS A CA 1
ATOM 1160 C C . LYS A 1 145 ? -3.360 12.081 9.586 1.00 96.88 145 LYS A C 1
ATOM 1162 O O . LYS A 1 145 ? -4.144 11.382 8.947 1.00 96.88 145 LYS A O 1
ATOM 1167 N N . VAL A 1 146 ? -3.630 12.552 10.799 1.00 96.75 146 VAL A N 1
ATOM 1168 C CA . VAL A 1 146 ? -4.963 12.462 11.401 1.00 96.75 146 VAL A CA 1
ATOM 1169 C C . VAL A 1 146 ? -5.764 13.684 10.978 1.00 96.75 146 VAL A C 1
ATOM 1171 O O . VAL A 1 146 ? -5.307 14.816 11.126 1.00 96.75 146 VAL A O 1
ATOM 1174 N N . VAL A 1 147 ? -6.955 13.446 10.447 1.00 94.81 147 VAL A N 1
ATOM 1175 C CA . VAL A 1 147 ? -7.946 14.470 10.139 1.00 94.81 147 VAL A CA 1
ATOM 1176 C C . VAL A 1 147 ? -9.080 14.332 11.156 1.00 94.81 147 VAL A C 1
ATOM 1178 O O . VAL A 1 147 ? -9.619 13.228 11.302 1.00 94.81 147 VAL A O 1
ATOM 1181 N N . PRO A 1 148 ? -9.427 15.409 11.882 1.00 90.69 148 PRO A N 1
ATOM 1182 C CA . PRO A 1 148 ? -10.565 15.397 12.787 1.00 90.69 148 PRO A CA 1
ATOM 1183 C C . PRO A 1 148 ? -11.854 15.049 12.049 1.00 90.69 148 PRO A C 1
ATOM 1185 O O . PRO A 1 148 ? -12.017 15.367 10.872 1.00 90.69 148 PRO A O 1
ATOM 1188 N N . ARG A 1 149 ? -12.780 14.410 12.752 1.00 84.69 149 ARG A N 1
ATOM 1189 C CA . ARG A 1 149 ? -14.132 14.166 12.244 1.00 84.69 149 ARG A CA 1
ATOM 1190 C C . ARG A 1 149 ? -14.850 15.451 11.810 1.00 84.69 149 ARG A C 1
ATOM 1192 O O . ARG A 1 149 ? -14.763 16.476 12.484 1.00 84.69 149 ARG A O 1
ATOM 1199 N N . ASP A 1 150 ? -15.659 15.337 10.759 1.00 81.44 150 ASP A N 1
ATOM 1200 C CA . ASP A 1 150 ? -16.453 16.451 10.218 1.00 81.44 150 ASP A CA 1
ATOM 1201 C C . ASP A 1 150 ? -17.763 16.685 10.994 1.00 81.44 150 ASP A C 1
ATOM 1203 O O . ASP A 1 150 ? -18.418 17.714 10.847 1.00 81.44 150 ASP A O 1
ATOM 1207 N N . SER A 1 151 ? -18.208 15.715 11.801 1.00 76.62 151 SER A N 1
ATOM 1208 C CA . SER A 1 151 ? -19.501 15.763 12.496 1.00 76.62 151 SER A CA 1
ATOM 1209 C C . SER A 1 151 ? -19.474 15.047 13.846 1.00 76.62 151 SER A C 1
ATOM 1211 O O . SER A 1 151 ? -18.715 14.099 14.072 1.00 76.62 151 SER A O 1
ATOM 1213 N N . VAL A 1 152 ? -20.335 15.498 14.764 1.00 70.19 152 VAL A N 1
ATOM 1214 C CA . VAL A 1 152 ? -20.526 14.873 16.079 1.00 70.19 152 VAL A CA 1
ATOM 1215 C C . VAL A 1 152 ? -21.088 13.463 15.884 1.00 70.19 152 VAL A C 1
ATOM 1217 O O . VAL A 1 152 ? -22.140 13.291 15.283 1.00 70.19 152 VAL A O 1
ATOM 1220 N N . GLY A 1 153 ? -20.376 12.454 16.390 1.00 70.19 153 GLY A N 1
ATOM 1221 C CA . GLY A 1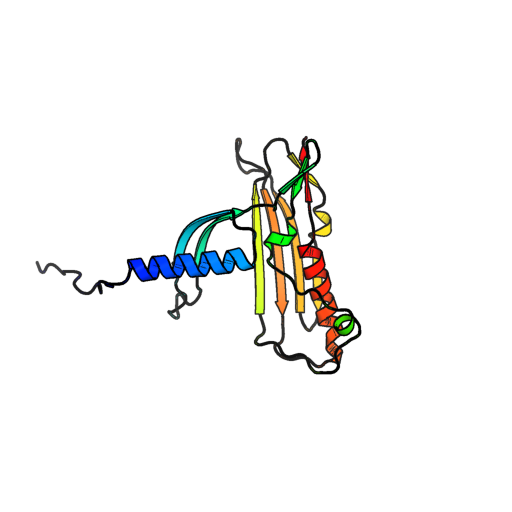 153 ? -20.746 11.039 16.252 1.00 70.19 153 GLY A CA 1
ATOM 1222 C C . GLY A 1 153 ? -19.883 10.249 15.263 1.00 70.19 153 GLY A C 1
ATOM 1223 O O . GLY A 1 153 ? -19.836 9.027 15.374 1.00 70.19 153 GLY A O 1
ATOM 1224 N N . ASP A 1 154 ? -19.131 10.915 14.378 1.00 81.75 154 ASP A N 1
ATOM 1225 C CA . ASP A 1 154 ? -18.142 10.246 13.520 1.00 81.75 154 ASP A CA 1
ATOM 1226 C C . ASP A 1 154 ? -16.802 10.047 14.266 1.00 81.75 154 ASP A C 1
ATOM 1228 O O . ASP A 1 154 ? -16.612 10.504 15.406 1.00 81.75 154 ASP A O 1
ATOM 1232 N N . ASN A 1 155 ? -15.892 9.317 13.632 1.00 87.06 155 ASN A N 1
ATOM 1233 C CA . ASN A 1 155 ? -14.543 9.022 14.096 1.00 87.06 155 ASN A CA 1
ATOM 1234 C C . ASN A 1 155 ? -13.524 9.937 13.412 1.00 87.06 155 ASN A C 1
ATOM 1236 O O . ASN A 1 155 ? -13.671 10.261 12.232 1.00 87.06 155 ASN A O 1
ATOM 1240 N N . ASP A 1 156 ? -12.454 10.291 14.127 1.00 94.19 156 ASP A N 1
ATOM 1241 C CA . ASP A 1 156 ? -11.278 10.878 13.484 1.00 94.19 156 ASP A CA 1
ATOM 1242 C C . ASP A 1 156 ? -10.717 9.878 12.460 1.00 94.19 156 ASP A C 1
ATOM 1244 O O . ASP A 1 156 ? -10.822 8.656 12.631 1.00 94.19 156 ASP A O 1
ATOM 1248 N N . LYS A 1 157 ? -10.133 10.381 11.374 1.00 95.31 157 LYS A N 1
ATOM 1249 C CA . LYS A 1 157 ? -9.626 9.547 10.279 1.00 95.31 157 LYS A CA 1
ATOM 1250 C C . LYS A 1 157 ? -8.114 9.651 10.211 1.00 95.31 157 LYS A C 1
ATOM 1252 O O . LYS A 1 157 ? -7.568 10.745 10.123 1.00 95.31 157 LYS A O 1
ATOM 1257 N N . LEU A 1 158 ? -7.436 8.513 10.189 1.00 96.38 158 LEU A N 1
ATOM 1258 C CA . LEU A 1 158 ? -6.053 8.440 9.745 1.00 96.38 158 LEU A CA 1
ATOM 1259 C C . LEU A 1 158 ? -6.049 8.292 8.223 1.00 96.38 158 LEU A C 1
ATOM 1261 O O . LEU A 1 158 ? -6.593 7.323 7.692 1.00 96.38 158 LEU A O 1
ATOM 1265 N N . LEU A 1 159 ? -5.452 9.260 7.537 1.00 97.44 159 LEU A N 1
ATOM 1266 C CA . LEU A 1 159 ? -5.239 9.233 6.095 1.00 97.44 159 LEU A CA 1
ATOM 1267 C C . LEU A 1 159 ? -3.777 8.922 5.809 1.00 97.44 159 LEU A C 1
ATOM 1269 O O . LEU A 1 159 ? -2.893 9.568 6.377 1.00 97.44 159 LEU A O 1
ATOM 1273 N N . ILE A 1 160 ? -3.540 7.957 4.927 1.00 98.00 160 ILE A N 1
ATOM 1274 C CA . ILE A 1 160 ? -2.207 7.530 4.505 1.00 98.00 160 ILE A CA 1
ATOM 1275 C C . ILE A 1 160 ? -2.180 7.503 2.987 1.00 98.00 160 ILE A C 1
ATOM 1277 O O . ILE A 1 160 ? -3.083 6.955 2.357 1.00 98.00 160 ILE A O 1
ATOM 1281 N N . SER A 1 161 ? -1.135 8.080 2.414 1.00 98.25 161 SER A N 1
ATOM 1282 C CA . SER A 1 161 ? -0.835 7.974 0.992 1.00 98.25 161 SER A CA 1
ATOM 1283 C C . SER A 1 161 ? 0.565 7.402 0.835 1.00 98.25 161 SER A C 1
ATOM 1285 O O . SER A 1 161 ? 1.481 7.836 1.535 1.00 98.25 161 SER A O 1
ATOM 1287 N N . ALA A 1 162 ? 0.732 6.433 -0.058 1.00 98.50 162 ALA A N 1
ATOM 1288 C CA . ALA A 1 162 ? 2.028 5.884 -0.429 1.00 98.50 162 ALA A CA 1
ATOM 1289 C C . ALA A 1 162 ? 2.091 5.700 -1.944 1.00 98.50 162 ALA A C 1
ATOM 1291 O O . ALA A 1 162 ? 1.238 5.040 -2.542 1.00 98.50 162 ALA A O 1
ATOM 1292 N N . LYS A 1 163 ? 3.122 6.272 -2.559 1.00 98.56 163 LYS A N 1
ATOM 1293 C CA . LYS A 1 163 ? 3.320 6.314 -4.002 1.00 98.56 163 LYS A CA 1
ATOM 1294 C C . LYS A 1 163 ? 4.707 5.792 -4.344 1.00 98.56 163 LYS A C 1
ATOM 1296 O O . LYS A 1 163 ? 5.713 6.387 -3.960 1.00 98.56 163 LYS A O 1
ATOM 1301 N N . LYS A 1 164 ? 4.752 4.690 -5.092 1.00 98.38 164 LYS A N 1
ATOM 1302 C CA . LYS A 1 164 ? 5.981 4.103 -5.636 1.00 98.38 164 LYS A CA 1
ATOM 1303 C C . LYS A 1 164 ? 6.009 4.302 -7.143 1.00 98.38 164 LYS A C 1
ATOM 1305 O O . LYS A 1 164 ? 5.072 3.904 -7.837 1.00 98.38 164 LYS A O 1
ATOM 1310 N N . ILE A 1 165 ? 7.083 4.899 -7.644 1.00 98.50 165 ILE A N 1
ATOM 1311 C CA . ILE A 1 165 ? 7.234 5.239 -9.060 1.00 98.50 165 ILE A CA 1
ATOM 1312 C C . ILE A 1 165 ? 8.497 4.575 -9.587 1.00 98.50 165 ILE A C 1
ATOM 1314 O O . ILE A 1 165 ? 9.584 4.798 -9.064 1.00 98.50 165 ILE A O 1
ATOM 1318 N N . TYR A 1 166 ? 8.354 3.792 -10.650 1.00 98.31 166 TYR A N 1
ATOM 1319 C CA . TYR A 1 166 ? 9.469 3.382 -11.494 1.00 98.31 166 TYR A CA 1
ATOM 1320 C C . TYR A 1 166 ? 9.427 4.248 -12.751 1.00 98.31 166 TYR A C 1
ATOM 1322 O O . TYR A 1 166 ? 8.481 4.144 -13.535 1.00 98.31 166 TYR A O 1
ATOM 1330 N N . LYS A 1 167 ? 10.412 5.134 -12.922 1.00 98.38 167 LYS A N 1
ATOM 1331 C CA . LYS A 1 167 ? 10.375 6.180 -13.958 1.00 98.38 167 LYS A CA 1
ATOM 1332 C C . LYS A 1 167 ? 10.816 5.684 -15.333 1.00 98.38 167 LYS A C 1
ATOM 1334 O O . LYS A 1 167 ? 10.458 6.288 -16.339 1.00 98.38 167 LYS A O 1
ATOM 1339 N N . LYS A 1 168 ? 11.587 4.597 -15.381 1.00 96.62 168 LYS A N 1
ATOM 1340 C CA . LYS A 1 168 ? 12.201 4.068 -16.603 1.00 96.62 168 LYS A CA 1
ATOM 1341 C C . LYS A 1 168 ? 11.997 2.565 -16.696 1.00 96.62 168 LYS A C 1
ATOM 1343 O O . LYS A 1 168 ? 11.950 1.889 -15.677 1.00 96.62 168 LYS A O 1
ATOM 1348 N N . ASN A 1 169 ? 11.911 2.046 -17.916 1.00 96.06 169 ASN A N 1
ATOM 1349 C CA . ASN A 1 169 ? 11.897 0.607 -18.188 1.00 96.06 169 ASN A CA 1
ATOM 1350 C C . ASN A 1 169 ? 13.308 -0.002 -18.297 1.00 96.06 169 ASN A C 1
ATOM 1352 O O . ASN A 1 169 ? 13.461 -1.216 -18.174 1.00 96.06 169 ASN A O 1
ATOM 1356 N N . PHE A 1 170 ? 14.324 0.836 -18.513 1.00 97.62 170 PHE A N 1
ATOM 1357 C CA . PHE A 1 170 ? 15.724 0.451 -18.623 1.00 97.62 170 PHE A CA 1
ATOM 1358 C C . PHE A 1 170 ? 16.625 1.446 -17.886 1.00 97.62 170 PHE A C 1
ATOM 1360 O O . PHE A 1 170 ? 16.458 2.659 -18.022 1.00 97.62 170 PHE A O 1
ATOM 1367 N N . ASP A 1 171 ? 17.607 0.927 -17.157 1.00 97.94 171 ASP A N 1
ATOM 1368 C CA . ASP A 1 171 ? 18.728 1.687 -16.606 1.00 97.94 171 ASP A CA 1
ATOM 1369 C C . ASP A 1 171 ? 19.998 0.833 -16.645 1.00 97.94 171 ASP A C 1
ATOM 1371 O O . ASP A 1 171 ? 19.940 -0.403 -16.601 1.00 97.94 171 ASP A O 1
ATOM 1375 N N . LYS A 1 172 ? 21.157 1.502 -16.668 1.00 98.19 172 LYS A N 1
ATOM 1376 C CA . LYS A 1 172 ? 22.420 0.787 -16.522 1.00 98.19 172 LYS A CA 1
ATOM 1377 C C . LYS A 1 172 ? 22.599 0.240 -15.103 1.00 98.19 172 LYS A C 1
ATOM 1379 O O . LYS A 1 172 ? 22.071 0.817 -14.150 1.00 98.19 172 LYS A O 1
ATOM 1384 N N . LYS A 1 173 ? 23.383 -0.824 -14.924 1.00 97.31 173 LYS A N 1
ATOM 1385 C CA . LYS A 1 173 ? 23.656 -1.440 -13.613 1.00 97.31 173 LYS A CA 1
ATOM 1386 C C . LYS A 1 173 ? 24.238 -0.447 -12.603 1.00 97.31 173 LYS A C 1
ATOM 1388 O O . LYS A 1 173 ? 23.959 -0.569 -11.413 1.00 97.31 173 LYS A O 1
ATOM 1393 N N . GLU A 1 174 ? 24.977 0.566 -13.061 1.00 97.31 174 GLU A N 1
ATOM 1394 C CA . GLU A 1 174 ? 25.535 1.625 -12.210 1.00 97.31 174 GLU A CA 1
ATOM 1395 C C . GLU A 1 174 ? 24.449 2.481 -11.542 1.00 97.31 174 GLU A C 1
ATOM 1397 O O . GLU A 1 174 ? 24.703 3.073 -10.499 1.00 97.31 174 GLU A O 1
ATOM 1402 N N . ALA A 1 175 ? 23.231 2.516 -12.094 1.00 98.00 175 ALA A N 1
ATOM 1403 C CA . ALA A 1 175 ? 22.091 3.208 -11.497 1.00 98.00 175 ALA A CA 1
ATOM 1404 C C . ALA A 1 175 ? 21.395 2.381 -10.405 1.00 98.00 175 ALA A C 1
ATOM 1406 O O . ALA A 1 175 ? 20.454 2.864 -9.779 1.00 98.00 175 ALA A O 1
ATOM 1407 N N . TRP A 1 176 ? 21.830 1.147 -10.129 1.00 97.94 176 TRP A N 1
ATOM 1408 C CA . TRP A 1 176 ? 21.219 0.313 -9.093 1.00 97.94 176 TRP A CA 1
ATOM 1409 C C . TRP A 1 176 ? 21.107 0.973 -7.704 1.00 97.94 176 TRP A C 1
ATOM 1411 O O . TRP A 1 176 ? 20.058 0.801 -7.078 1.00 97.94 176 TRP A O 1
ATOM 1421 N N . PRO A 1 177 ? 22.074 1.788 -7.229 1.00 98.06 177 PRO A N 1
ATOM 1422 C CA . PRO A 1 177 ? 21.921 2.532 -5.979 1.00 98.06 177 PRO A CA 1
ATOM 1423 C C . PRO A 1 177 ? 20.653 3.396 -5.931 1.00 98.06 177 PRO A C 1
ATOM 1425 O O . PRO A 1 177 ? 20.042 3.516 -4.871 1.00 98.06 177 PRO A O 1
ATOM 1428 N N . ASN A 1 178 ? 20.192 3.923 -7.071 1.00 98.38 178 ASN A N 1
ATOM 1429 C CA . ASN A 1 178 ? 18.934 4.665 -7.150 1.00 98.38 178 ASN A CA 1
ATOM 1430 C C . ASN A 1 178 ? 17.724 3.774 -6.835 1.00 98.38 178 ASN A C 1
ATOM 1432 O O . ASN A 1 178 ? 16.797 4.220 -6.163 1.00 98.38 178 ASN A O 1
ATOM 1436 N N . TYR A 1 179 ? 17.730 2.518 -7.289 1.00 98.06 179 TYR A N 1
ATOM 1437 C CA . TYR A 1 179 ? 16.661 1.558 -7.004 1.00 98.06 179 TYR A CA 1
ATOM 1438 C C . TYR A 1 179 ? 16.679 1.134 -5.543 1.00 98.06 179 TYR A C 1
ATOM 1440 O O . TYR A 1 179 ? 15.643 1.189 -4.885 1.00 98.06 179 TYR A O 1
ATOM 1448 N N . VAL A 1 180 ? 17.855 0.792 -5.008 1.00 98.31 180 VAL A N 1
ATOM 1449 C CA . VAL A 1 180 ? 18.018 0.482 -3.578 1.00 98.31 180 VAL A CA 1
ATOM 1450 C C . VAL A 1 180 ? 17.467 1.623 -2.721 1.00 98.31 180 VAL A C 1
ATOM 1452 O O . VAL A 1 180 ? 16.699 1.373 -1.792 1.00 98.31 180 VAL A O 1
ATOM 1455 N N . ALA A 1 181 ? 17.773 2.874 -3.087 1.00 98.38 181 ALA A N 1
ATOM 1456 C CA . ALA A 1 181 ? 17.374 4.057 -2.334 1.00 98.38 181 ALA A CA 1
ATOM 1457 C C . ALA A 1 181 ? 15.857 4.213 -2.155 1.00 98.38 181 ALA A C 1
ATOM 1459 O O . ALA A 1 181 ? 15.461 4.784 -1.146 1.00 98.38 181 ALA A O 1
ATOM 1460 N N . PHE A 1 182 ? 15.010 3.723 -3.073 1.00 98.50 182 PHE A N 1
ATOM 1461 C CA . PHE A 1 182 ? 13.547 3.780 -2.904 1.00 98.50 182 PHE A CA 1
ATOM 1462 C C . PHE A 1 182 ? 12.901 2.421 -2.588 1.00 98.50 182 PHE A C 1
ATOM 1464 O O . PHE A 1 182 ? 11.829 2.392 -1.982 1.00 98.50 182 PHE A O 1
ATOM 1471 N N . LEU A 1 183 ? 13.534 1.298 -2.946 1.00 98.31 183 LEU A N 1
ATOM 1472 C CA . LEU A 1 183 ? 13.030 -0.045 -2.638 1.00 98.31 183 LEU A CA 1
ATOM 1473 C C . LEU A 1 183 ? 13.193 -0.393 -1.155 1.00 98.31 183 LEU A C 1
ATOM 1475 O O . LEU A 1 183 ? 12.244 -0.896 -0.557 1.00 98.31 183 LEU A O 1
ATOM 1479 N N . GLU A 1 184 ? 14.337 -0.071 -0.543 1.00 98.19 184 GLU A N 1
ATOM 1480 C CA . GLU A 1 184 ? 14.565 -0.331 0.885 1.00 98.19 184 GLU A CA 1
ATOM 1481 C C . GLU A 1 184 ? 13.605 0.476 1.780 1.00 98.19 184 GLU A C 1
ATOM 1483 O O . GLU A 1 184 ? 12.981 -0.122 2.660 1.00 98.19 184 GLU A O 1
ATOM 1488 N N . PRO A 1 185 ? 13.378 1.791 1.563 1.00 98.00 185 PRO A N 1
ATOM 1489 C CA . PRO A 1 185 ? 12.351 2.527 2.301 1.00 98.00 185 PRO A CA 1
ATOM 1490 C C . PRO A 1 185 ? 10.936 2.006 2.071 1.00 98.00 185 PRO A C 1
ATOM 1492 O O . PRO A 1 185 ? 10.177 1.926 3.033 1.00 98.00 185 PRO A O 1
ATOM 1495 N N . ALA A 1 186 ? 10.583 1.600 0.845 1.00 98.31 186 ALA A N 1
ATOM 1496 C CA . ALA A 1 186 ? 9.285 0.982 0.577 1.00 98.31 186 ALA A CA 1
ATOM 1497 C C . ALA A 1 186 ? 9.118 -0.325 1.370 1.00 98.31 186 ALA A C 1
ATOM 1499 O O . ALA A 1 186 ? 8.101 -0.526 2.036 1.00 98.31 186 ALA A O 1
ATOM 1500 N N . TYR A 1 187 ? 10.140 -1.187 1.372 1.00 98.31 187 TYR A N 1
ATOM 1501 C CA . TYR A 1 187 ? 10.138 -2.405 2.177 1.00 98.31 187 TYR A CA 1
ATOM 1502 C C . TYR A 1 187 ? 10.055 -2.092 3.671 1.00 98.31 187 TYR A C 1
ATOM 1504 O O . TYR A 1 187 ? 9.175 -2.621 4.347 1.00 98.31 187 TYR A O 1
ATOM 1512 N N . LYS A 1 188 ? 10.868 -1.166 4.187 1.00 97.69 188 LYS A N 1
ATOM 1513 C CA . LYS A 1 188 ? 10.784 -0.712 5.581 1.00 97.69 188 LYS A CA 1
ATOM 1514 C C . LYS A 1 188 ? 9.382 -0.205 5.923 1.00 97.69 188 LYS A C 1
ATOM 1516 O O . LYS A 1 188 ? 8.852 -0.595 6.961 1.00 97.69 188 LYS A O 1
ATOM 1521 N N . PHE A 1 189 ? 8.772 0.606 5.054 1.00 98.19 189 PHE A N 1
ATOM 1522 C CA . PHE A 1 189 ? 7.411 1.112 5.229 1.00 98.19 189 PHE A CA 1
ATOM 1523 C C . PHE A 1 189 ? 6.412 -0.033 5.391 1.00 98.19 189 PHE A C 1
ATOM 1525 O O . PHE A 1 189 ? 5.596 0.006 6.308 1.00 98.19 189 PHE A O 1
ATOM 1532 N N . SER A 1 190 ? 6.507 -1.080 4.563 1.00 96.81 190 SER A N 1
ATOM 1533 C CA . SER A 1 190 ? 5.594 -2.233 4.634 1.00 96.81 190 SER A CA 1
ATOM 1534 C C . SER A 1 190 ? 5.624 -2.971 5.980 1.00 96.81 190 SER A C 1
ATOM 1536 O O . SER A 1 190 ? 4.660 -3.639 6.347 1.00 96.81 190 SER A O 1
ATOM 1538 N N . GLN A 1 191 ? 6.702 -2.806 6.753 1.00 96.62 191 GLN A N 1
ATOM 1539 C CA . GLN A 1 191 ? 6.873 -3.405 8.079 1.00 96.62 191 GLN A CA 1
ATOM 1540 C C . GLN A 1 191 ? 6.438 -2.479 9.225 1.00 96.62 191 GLN A C 1
ATOM 1542 O O . GLN A 1 191 ? 6.433 -2.899 10.388 1.00 96.62 191 GLN A O 1
ATOM 1547 N N . LEU A 1 192 ? 6.096 -1.219 8.932 1.00 97.12 192 LEU A N 1
ATOM 1548 C CA . LEU A 1 192 ? 5.748 -0.241 9.956 1.00 97.12 192 LEU A CA 1
ATOM 1549 C C . LEU A 1 192 ? 4.422 -0.577 10.632 1.00 97.12 192 LEU A C 1
ATOM 1551 O O . LEU A 1 192 ? 3.446 -1.033 10.027 1.00 97.12 192 LEU A O 1
ATOM 1555 N N . LYS A 1 193 ? 4.403 -0.287 11.930 1.00 97.12 193 LYS A N 1
ATOM 1556 C CA . LYS A 1 193 ? 3.240 -0.420 12.796 1.00 97.12 193 LYS A CA 1
ATOM 1557 C C . LYS A 1 193 ? 2.997 0.911 13.479 1.00 97.12 193 LYS A C 1
ATOM 1559 O O . LYS A 1 193 ? 3.942 1.628 13.796 1.00 97.12 193 LYS A O 1
ATOM 1564 N N . ILE A 1 194 ? 1.737 1.195 13.756 1.00 97.38 194 ILE A N 1
ATOM 1565 C CA . ILE A 1 194 ? 1.341 2.328 14.589 1.00 97.38 194 ILE A CA 1
ATOM 1566 C C . ILE A 1 194 ? 0.604 1.832 15.820 1.00 97.38 194 ILE A C 1
ATOM 1568 O O . ILE A 1 194 ? 0.097 0.706 15.853 1.00 97.38 194 ILE A O 1
ATOM 1572 N N . VAL A 1 195 ? 0.539 2.684 16.836 1.00 97.62 195 VAL A N 1
ATOM 1573 C CA . VAL A 1 195 ? -0.171 2.374 18.074 1.00 97.62 195 VAL A CA 1
ATOM 1574 C C . VAL A 1 195 ? -1.447 3.196 18.129 1.00 97.62 195 VAL A C 1
ATOM 1576 O O . VAL A 1 195 ? -1.408 4.424 18.093 1.00 97.62 195 VAL A O 1
ATOM 1579 N N . LEU A 1 196 ? -2.583 2.513 18.253 1.00 97.31 196 LEU A N 1
ATOM 1580 C CA . LEU A 1 196 ? -3.823 3.133 18.699 1.00 97.31 196 LEU A CA 1
ATOM 1581 C C . LEU A 1 196 ? -3.816 3.109 20.225 1.00 97.31 196 LEU A C 1
ATOM 1583 O O . LEU A 1 196 ? -4.055 2.068 20.850 1.00 97.31 196 LEU A O 1
ATOM 1587 N N . LYS A 1 197 ? -3.514 4.253 20.831 1.00 97.38 197 LYS A N 1
ATOM 1588 C CA . LYS A 1 197 ? -3.409 4.407 22.280 1.00 97.38 197 LYS A CA 1
ATOM 1589 C C . LYS A 1 197 ? -4.739 4.844 22.864 1.00 97.38 197 LYS A C 1
ATOM 1591 O O . LYS A 1 197 ? -5.360 5.774 22.358 1.00 97.38 197 LYS A O 1
ATOM 1596 N N . LYS A 1 198 ? -5.183 4.176 23.926 1.00 96.19 198 LYS A N 1
ATOM 1597 C CA . LYS A 1 198 ? -6.398 4.580 24.635 1.00 96.19 198 LYS A CA 1
ATOM 1598 C C . LYS A 1 198 ? -6.138 5.902 25.369 1.00 96.19 198 LYS A C 1
ATOM 1600 O O . LYS A 1 198 ? -5.119 6.009 26.053 1.00 96.19 198 LYS A O 1
ATOM 1605 N N . LYS A 1 199 ? -7.031 6.877 25.186 1.00 91.12 199 LYS A N 1
ATOM 1606 C CA . LYS A 1 199 ? -7.050 8.145 25.931 1.00 91.12 199 LYS A CA 1
ATOM 1607 C C . LYS A 1 199 ? -7.271 7.899 27.423 1.00 91.12 199 LYS A C 1
ATOM 1609 O O . LYS A 1 199 ? -7.957 6.905 27.768 1.00 91.12 199 LYS A O 1
#

pLDDT: mean 92.2, std 10.38, range [39.09, 98.75]

Radius of gyration: 21.9 Å; chains: 1; bounding box: 73×35×60 Å

Foldseek 3Di:
DDDPDPPPPDDDPCVVVVVVVVLVVVVVVVVVWFQWPDWDDKAWPACCPDPVRNDTDMDTDTDGPPQWDDDPQKIKGLVLSQQTDADDDDPVLVVFDPFWAADPFKDKRKGKDKDFQDPQWDKADQVLQADWQDDDQWTWGKHWDWACDPDDPGGIIIIIMIMITGGGRTDGRVCSVSVCRHRVSSNVSSRDIMMTGGD

Secondary structure (DSSP, 8-state):
------TT----TTHHHHHHHHHHHHHHHHHHHS-EEEEEEEEEEEES-SGGG-SEEEEEEEEESSSEEEETTEEEE-GGGGG-------HHHHH--SS-EE-SS-EEEEEEEEEEPPTTEEEE--GGG-EEEE-SSEEEEEEEEEE--SSTTSPPEEEEEEEEEE--SEE-GGGHHHHHHHHHHHHHHHT--EEEEE-

Sequence (199 aa):
MIATSDATKYDDPDKEEHIKARRDIFEKSLKEELDVDKYEDFELLKDGRYGDTALLQYKEKFTLKKLMSKAGKNYIFEVGKLIGDQIKLGQSELAGRQVEIWIPHARTIENNVSVRIPQGYTVEGLQDLNMNIDNESGSFISSAKVVPRDSVGDNDKLLISAKKIYKKNFDKKEAWPNYVAFLEPAYKFSQLKIVLKKK